Protein AF-A0A969NVG4-F1 (afdb_monomer)

Secondary structure (DSSP, 8-state):
---EESSPPPPEEEETTS-EEEEPPTTSEE--STT---EEEEEETTSPPPPTTEEEETTTTEEEE---GGG-EEEEEEEEEE-TTS-EEEEEEEEEEE--PPPPEE-SPPPPEEEETTS-EEEE--TTSEE--STT---EEEEEETTSPPPPTTEEEETTTTEEEE---GGG-EEEEEEEEEE-TTS-EEEEEEEEEEE--PPPPEE-SPPPPEEEETTS-EEEE--GGGEE--STT---EEEEEETTSPPPPTTEEEETTTTEEEE---GGG-EEEEEEEEEE-SSS-EEEEEEEEEEE---PPP--SSPPPPP---TTS-------STT-

Structure (mmCIF, N/CA/C/O backbone):
data_AF-A0A969NVG4-F1
#
_entry.id   AF-A0A969NVG4-F1
#
loop_
_atom_site.group_PDB
_atom_site.id
_atom_site.type_symbol
_atom_site.label_atom_id
_atom_site.label_alt_id
_atom_site.label_comp_id
_atom_site.label_asym_id
_atom_site.label_entity_id
_atom_site.label_seq_id
_atom_site.pdbx_PDB_ins_code
_atom_site.Cartn_x
_atom_site.Cartn_y
_atom_site.Cartn_z
_atom_site.occupancy
_atom_site.B_iso_or_equiv
_atom_site.auth_seq_id
_atom_site.auth_comp_id
_atom_site.auth_asym_id
_atom_site.auth_atom_id
_atom_site.pdbx_PDB_model_num
ATOM 1 N N . ASP A 1 1 ? 41.668 5.359 -64.529 1.00 87.19 1 ASP A N 1
ATOM 2 C CA . ASP A 1 1 ? 42.150 4.194 -63.772 1.00 87.19 1 ASP A CA 1
ATOM 3 C C . ASP A 1 1 ? 41.210 4.118 -62.596 1.00 87.19 1 ASP A C 1
ATOM 5 O O . ASP A 1 1 ? 40.820 5.168 -62.124 1.00 87.19 1 ASP A O 1
ATOM 9 N N . ALA A 1 2 ? 40.825 2.932 -62.127 1.00 90.00 2 ALA A N 1
ATOM 10 C CA . ALA A 1 2 ? 39.909 2.880 -60.989 1.00 90.00 2 ALA A CA 1
ATOM 11 C C . ALA A 1 2 ? 40.499 3.631 -59.773 1.00 90.00 2 ALA A C 1
ATOM 13 O O . ALA A 1 2 ? 41.714 3.527 -59.537 1.00 90.00 2 ALA A O 1
ATOM 14 N N . PRO A 1 3 ? 39.666 4.307 -58.963 1.00 95.06 3 PRO A N 1
ATOM 15 C CA . PRO A 1 3 ? 40.135 4.986 -57.766 1.00 95.06 3 PRO A CA 1
ATOM 16 C C . PRO A 1 3 ? 40.766 3.997 -56.778 1.00 95.06 3 PRO A C 1
ATOM 18 O O . PRO A 1 3 ? 40.461 2.803 -56.764 1.00 95.06 3 PRO A O 1
ATOM 21 N N . THR A 1 4 ? 41.643 4.486 -55.902 1.00 95.94 4 THR A N 1
ATOM 22 C CA . THR A 1 4 ? 42.323 3.676 -54.878 1.00 95.94 4 THR A CA 1
ATOM 23 C C . THR A 1 4 ? 42.106 4.230 -53.473 1.00 95.94 4 THR A C 1
ATOM 25 O O . THR A 1 4 ? 41.957 5.439 -53.291 1.00 95.94 4 THR A O 1
ATOM 28 N N . VAL A 1 5 ? 42.133 3.352 -52.463 1.00 96.00 5 VAL A N 1
ATOM 29 C CA . VAL A 1 5 ? 42.210 3.769 -51.052 1.00 96.00 5 VAL A CA 1
ATOM 30 C C . VAL A 1 5 ? 43.633 4.236 -50.766 1.00 96.00 5 VAL A C 1
ATOM 32 O O . VAL A 1 5 ? 44.563 3.433 -50.817 1.00 96.00 5 VAL A O 1
ATOM 35 N N . GLU A 1 6 ? 43.796 5.519 -50.464 1.00 94.12 6 GLU A N 1
ATOM 36 C CA . GLU A 1 6 ? 45.097 6.109 -50.127 1.00 94.12 6 GLU A CA 1
ATOM 37 C C . GLU A 1 6 ? 45.317 6.089 -48.609 1.00 94.12 6 GLU A C 1
ATOM 39 O O . GLU A 1 6 ? 46.379 5.695 -48.124 1.00 94.12 6 GLU A O 1
ATOM 44 N N . THR A 1 7 ? 44.279 6.442 -47.844 1.00 93.00 7 THR A N 1
ATOM 45 C CA . THR A 1 7 ? 44.291 6.392 -46.378 1.00 93.00 7 THR A CA 1
ATOM 46 C C . THR A 1 7 ? 43.053 5.670 -45.877 1.00 93.00 7 THR A C 1
ATOM 48 O O . THR A 1 7 ? 41.939 6.118 -46.136 1.00 93.00 7 THR A O 1
ATOM 51 N N . ALA A 1 8 ? 43.249 4.587 -45.122 1.00 94.44 8 ALA A N 1
ATOM 52 C CA . ALA A 1 8 ? 42.139 3.859 -44.521 1.00 94.44 8 ALA A CA 1
ATOM 53 C C . ALA A 1 8 ? 41.361 4.736 -43.523 1.00 94.44 8 ALA A C 1
ATOM 55 O O . ALA A 1 8 ? 41.948 5.537 -42.785 1.00 94.44 8 ALA A O 1
ATOM 56 N N . ILE A 1 9 ? 40.044 4.570 -43.482 1.00 96.50 9 ILE A N 1
ATOM 57 C CA . ILE A 1 9 ? 39.154 5.257 -42.553 1.00 96.50 9 ILE A CA 1
ATOM 58 C C . ILE A 1 9 ? 39.377 4.665 -41.159 1.00 96.50 9 ILE A C 1
ATOM 60 O O . ILE A 1 9 ? 39.257 3.462 -40.944 1.00 96.50 9 ILE A O 1
ATOM 64 N N . ALA A 1 10 ? 39.724 5.516 -40.195 1.00 96.56 10 ALA A N 1
ATOM 65 C CA . ALA A 1 10 ? 39.879 5.079 -38.814 1.00 96.56 10 ALA A CA 1
ATOM 66 C C . ALA A 1 10 ? 38.520 4.701 -38.209 1.00 96.56 10 ALA A C 1
ATOM 68 O O . ALA A 1 10 ? 37.516 5.360 -38.487 1.00 96.56 10 ALA A O 1
ATOM 69 N N . ASN A 1 11 ? 38.515 3.706 -37.321 1.00 97.75 11 ASN A N 1
ATOM 70 C CA . ASN A 1 11 ? 37.346 3.392 -36.504 1.00 97.75 11 ASN A CA 1
ATOM 71 C C . ASN A 1 11 ? 36.877 4.630 -35.730 1.00 97.75 11 ASN A C 1
ATOM 73 O O . ASN A 1 11 ? 37.688 5.447 -35.283 1.00 97.75 11 ASN A O 1
ATOM 77 N N . GLN A 1 12 ? 35.563 4.753 -35.591 1.00 98.25 12 GLN A N 1
ATOM 78 C CA . GLN A 1 12 ? 34.894 5.876 -34.953 1.00 98.25 12 GLN A CA 1
ATOM 79 C C . GLN A 1 12 ? 34.127 5.398 -33.724 1.00 98.25 12 GLN A C 1
ATOM 81 O O . GLN A 1 12 ? 33.746 4.233 -33.625 1.00 98.25 12 GLN A O 1
ATOM 86 N N . ILE A 1 13 ? 33.891 6.321 -32.798 1.00 98.00 13 ILE A N 1
ATOM 87 C CA . ILE A 1 13 ? 33.045 6.092 -31.631 1.00 98.00 13 ILE A CA 1
ATOM 88 C C . ILE A 1 13 ? 31.953 7.157 -31.651 1.00 98.00 13 ILE A C 1
ATOM 90 O O . ILE A 1 13 ? 32.255 8.346 -31.765 1.00 98.00 13 ILE A O 1
ATOM 94 N N . ALA A 1 14 ? 30.703 6.726 -31.546 1.00 97.69 14 ALA A N 1
ATOM 95 C CA . ALA A 1 14 ? 29.569 7.578 -31.230 1.00 97.69 14 ALA A CA 1
ATOM 96 C C . ALA A 1 14 ? 29.117 7.282 -29.802 1.00 97.69 14 ALA A C 1
ATOM 98 O O . ALA A 1 14 ? 29.271 6.168 -29.307 1.00 97.69 14 ALA A O 1
ATOM 99 N N . THR A 1 15 ? 28.561 8.285 -29.140 1.00 97.25 15 THR A N 1
ATOM 100 C CA . THR A 1 15 ? 27.968 8.125 -27.817 1.00 97.25 15 THR A CA 1
ATOM 101 C C . THR A 1 15 ? 26.467 8.238 -27.977 1.00 97.25 15 THR A C 1
ATOM 103 O O . THR A 1 15 ? 25.986 9.140 -28.660 1.00 97.25 15 THR A O 1
ATOM 106 N N . GLU A 1 16 ? 25.758 7.275 -27.414 1.00 96.38 16 GLU A N 1
ATOM 107 C CA . GLU A 1 16 ? 24.305 7.253 -27.379 1.00 96.38 16 GLU A CA 1
ATOM 108 C C . GLU A 1 16 ? 23.757 8.531 -26.717 1.00 96.38 16 GLU A C 1
ATOM 110 O O . GLU A 1 16 ? 24.425 9.151 -25.885 1.00 96.38 16 GLU A O 1
ATOM 115 N N . ASP A 1 17 ? 22.641 9.028 -27.252 1.00 95.38 17 ASP A N 1
ATOM 116 C CA . ASP A 1 17 ? 22.025 10.322 -26.934 1.00 95.38 17 ASP A CA 1
ATOM 117 C C . ASP A 1 17 ? 22.877 11.580 -27.196 1.00 95.38 17 ASP A C 1
ATOM 119 O O . ASP A 1 17 ? 22.481 12.713 -26.892 1.00 95.38 17 ASP A O 1
ATOM 123 N N . ILE A 1 18 ? 24.025 11.428 -27.863 1.00 96.44 18 ILE A N 1
ATOM 124 C CA . ILE A 1 18 ? 24.904 12.531 -28.260 1.00 96.44 18 ILE A CA 1
ATOM 125 C C . ILE A 1 18 ? 24.987 12.625 -29.786 1.00 96.44 18 ILE A C 1
ATOM 127 O O . ILE A 1 18 ? 25.161 11.635 -30.494 1.00 96.44 18 ILE A O 1
ATOM 131 N N . GLU A 1 19 ? 24.897 13.851 -30.311 1.00 97.75 19 GLU A N 1
ATOM 132 C CA . GLU A 1 19 ? 25.079 14.114 -31.742 1.00 97.75 19 GLU A CA 1
ATOM 133 C C . GLU A 1 19 ? 26.484 13.678 -32.200 1.00 97.75 19 GLU A C 1
ATOM 135 O O . GLU A 1 19 ? 27.510 14.209 -31.765 1.00 97.75 19 GLU A O 1
ATOM 140 N N . PHE A 1 20 ? 26.519 12.709 -33.110 1.00 98.19 20 PHE A N 1
ATOM 141 C CA . PHE A 1 20 ? 27.703 12.233 -33.803 1.00 98.19 20 PHE A CA 1
ATOM 142 C C . PHE A 1 20 ? 27.923 13.036 -35.086 1.00 98.19 20 PHE A C 1
ATOM 144 O O . PHE A 1 20 ? 27.007 13.225 -35.887 1.00 98.19 20 PHE A O 1
ATOM 151 N N . SER A 1 21 ? 29.166 13.463 -35.319 1.00 98.00 21 SER A N 1
ATOM 152 C CA . SER A 1 21 ? 29.576 14.085 -36.576 1.00 98.00 21 SER A CA 1
ATOM 153 C C . SER A 1 21 ? 30.992 13.667 -36.955 1.00 98.00 21 SER A C 1
ATOM 155 O O . SER A 1 21 ? 31.933 13.838 -36.177 1.00 98.00 21 SER A O 1
ATOM 157 N N . PHE A 1 22 ? 31.151 13.138 -38.167 1.00 97.88 22 PHE A N 1
ATOM 158 C CA . PHE A 1 22 ? 32.442 12.705 -38.695 1.00 97.88 22 PHE A CA 1
ATOM 159 C C . PHE A 1 22 ? 32.559 13.029 -40.183 1.00 97.88 22 PHE A C 1
ATOM 161 O O . PHE A 1 22 ? 31.808 12.510 -41.003 1.00 97.88 22 PHE A O 1
ATOM 168 N N . THR A 1 23 ? 33.533 13.861 -40.549 1.00 97.81 23 THR A N 1
ATOM 169 C CA . THR A 1 23 ? 33.819 14.186 -41.952 1.00 97.81 23 THR A CA 1
ATOM 170 C C . THR A 1 23 ? 34.965 13.336 -42.475 1.00 97.81 23 THR A C 1
ATOM 172 O O . THR A 1 23 ? 36.051 13.329 -41.892 1.00 97.81 23 THR A O 1
ATOM 175 N N . LEU A 1 24 ? 34.739 12.675 -43.612 1.00 95.75 24 LEU A N 1
ATOM 176 C CA . LEU A 1 24 ? 35.748 11.878 -44.293 1.00 95.75 24 LEU A CA 1
ATOM 177 C C . LEU A 1 24 ? 36.974 12.745 -44.641 1.00 95.75 24 LEU A C 1
ATOM 179 O O . LEU A 1 24 ? 36.811 13.814 -45.248 1.00 95.75 24 LEU A O 1
ATOM 183 N N . PRO A 1 25 ? 38.202 12.308 -44.307 1.00 93.56 25 PRO A N 1
ATOM 184 C CA . PRO A 1 25 ? 39.411 12.984 -44.755 1.00 93.56 25 PRO A CA 1
ATOM 185 C C . PRO A 1 25 ? 39.439 13.148 -46.280 1.00 93.56 25 PRO A C 1
ATOM 187 O O . PRO A 1 25 ? 39.058 12.256 -47.035 1.00 93.56 25 PRO A O 1
ATOM 190 N N . ILE A 1 26 ? 39.915 14.305 -46.749 1.00 88.81 26 ILE A N 1
ATOM 191 C CA . ILE A 1 26 ? 39.987 14.614 -48.188 1.00 88.81 26 ILE A CA 1
ATOM 192 C C . ILE A 1 26 ? 40.853 13.610 -48.964 1.00 88.81 26 ILE A C 1
ATOM 194 O O . ILE A 1 26 ? 40.540 13.336 -50.115 1.00 88.81 26 ILE A O 1
ATOM 198 N N . ASP A 1 27 ? 41.852 13.020 -48.303 1.00 89.81 27 ASP A N 1
ATOM 199 C CA . ASP A 1 27 ? 42.836 12.105 -48.891 1.00 89.81 27 ASP A CA 1
ATOM 200 C C . ASP A 1 27 ? 42.517 10.616 -48.623 1.00 89.81 27 ASP A C 1
ATOM 202 O O . ASP A 1 27 ? 43.409 9.771 -48.665 1.00 89.81 27 ASP A O 1
ATOM 206 N N . THR A 1 28 ? 41.268 10.261 -48.286 1.00 94.00 28 THR A N 1
ATOM 207 C CA . THR A 1 28 ? 40.886 8.845 -48.098 1.00 94.00 28 THR A CA 1
ATOM 208 C C . THR A 1 28 ? 40.938 8.072 -49.416 1.00 94.00 28 THR A C 1
ATOM 210 O O . THR A 1 28 ? 41.485 6.971 -49.473 1.00 94.00 28 THR A O 1
ATOM 213 N N . PHE A 1 29 ? 40.394 8.658 -50.482 1.00 95.56 29 PHE A N 1
ATOM 214 C CA . PHE A 1 29 ? 40.319 8.051 -51.807 1.00 95.56 29 PHE A CA 1
ATOM 215 C C . PHE A 1 29 ? 40.968 8.976 -52.829 1.00 95.56 29 PHE A C 1
ATOM 217 O O . PHE A 1 29 ? 40.740 10.185 -52.787 1.00 95.56 29 PHE A O 1
ATOM 224 N N . ASN A 1 30 ? 41.741 8.407 -53.749 1.00 93.31 30 ASN A N 1
ATOM 225 C CA . ASN A 1 30 ? 42.411 9.153 -54.806 1.00 93.31 30 ASN A CA 1
ATOM 226 C C . ASN A 1 30 ? 42.174 8.498 -56.168 1.00 93.31 30 ASN A C 1
ATOM 228 O O . ASN A 1 30 ? 42.192 7.273 -56.273 1.00 93.31 30 ASN A O 1
ATOM 232 N N . ASP A 1 31 ? 42.028 9.329 -57.196 1.00 92.94 31 ASP A N 1
ATOM 233 C CA . ASP A 1 31 ? 42.093 8.918 -58.595 1.00 92.94 31 ASP A CA 1
ATOM 234 C C . ASP A 1 31 ? 43.316 9.562 -59.257 1.00 92.94 31 ASP A C 1
ATOM 236 O O . ASP A 1 31 ? 43.647 10.719 -58.987 1.00 92.94 31 ASP A O 1
ATOM 240 N N . VAL A 1 32 ? 44.042 8.800 -60.073 1.00 90.69 32 VAL A N 1
ATOM 241 C CA . VAL A 1 32 ? 45.249 9.289 -60.756 1.00 90.69 32 VAL A CA 1
ATOM 242 C C . VAL A 1 32 ? 44.925 10.019 -62.059 1.00 90.69 32 VAL A C 1
ATOM 244 O O . VAL A 1 32 ? 45.785 10.748 -62.569 1.00 90.69 32 VAL A O 1
ATOM 247 N N . ASP A 1 33 ? 43.710 9.862 -62.586 1.00 90.38 33 ASP A N 1
ATOM 248 C CA . ASP A 1 33 ? 43.295 10.486 -63.831 1.00 90.38 33 ASP A CA 1
ATOM 249 C C . ASP A 1 33 ? 42.913 11.959 -63.637 1.00 90.38 33 ASP A C 1
ATOM 251 O O . ASP A 1 33 ? 42.118 12.377 -62.792 1.00 90.38 33 ASP A O 1
ATOM 255 N N . ALA A 1 34 ? 43.553 12.812 -64.438 1.00 84.44 34 ALA A N 1
ATOM 256 C CA . ALA A 1 34 ? 43.436 14.252 -64.287 1.00 84.44 34 ALA A CA 1
ATOM 257 C C . ALA A 1 34 ? 42.051 14.753 -64.720 1.00 84.44 34 ALA A C 1
ATOM 259 O O . ALA A 1 34 ? 41.718 14.739 -65.906 1.00 84.44 34 ALA A O 1
ATOM 260 N N . GLY A 1 35 ? 41.312 15.324 -63.768 1.00 81.00 35 GLY A N 1
ATOM 261 C CA . GLY A 1 35 ? 39.983 15.891 -63.999 1.00 81.00 35 GLY A CA 1
ATOM 262 C C . GLY A 1 35 ? 38.838 15.0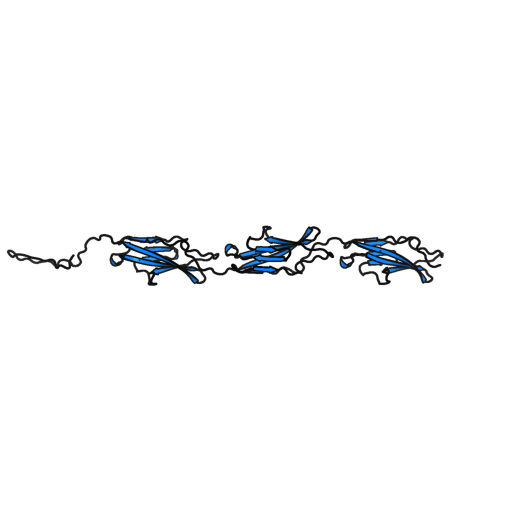06 -63.515 1.00 81.00 35 GLY A C 1
ATOM 263 O O . GLY A 1 35 ? 37.686 15.416 -63.677 1.00 81.00 35 GLY A O 1
ATOM 264 N N . ASP A 1 36 ? 39.141 13.859 -62.903 1.00 86.00 36 ASP A N 1
ATOM 265 C CA . ASP A 1 36 ? 38.121 13.022 -62.292 1.00 86.00 36 ASP A CA 1
ATOM 266 C C . ASP A 1 36 ? 37.608 13.575 -60.967 1.00 86.00 36 ASP A C 1
ATOM 268 O O . ASP A 1 36 ? 38.346 14.123 -60.145 1.00 86.00 36 ASP A O 1
ATOM 272 N N . ASN A 1 37 ? 36.292 13.445 -60.795 1.00 88.81 37 ASN A N 1
ATOM 273 C CA . ASN A 1 37 ? 35.581 13.817 -59.586 1.00 88.81 37 ASN A CA 1
ATOM 274 C C . ASN A 1 37 ? 35.012 12.545 -58.972 1.00 88.81 37 ASN A C 1
ATOM 276 O O . ASN A 1 37 ? 34.242 11.836 -59.615 1.00 88.81 37 ASN A O 1
ATOM 280 N N . LEU A 1 38 ? 35.348 12.295 -57.710 1.00 93.38 38 LEU A N 1
ATOM 281 C CA . LEU A 1 38 ? 34.804 11.158 -56.985 1.00 93.38 38 LEU A CA 1
ATOM 282 C C . LEU A 1 38 ? 33.405 11.475 -56.464 1.00 93.38 38 LEU A C 1
ATOM 284 O O . LEU A 1 38 ? 33.174 12.501 -55.820 1.00 93.38 38 LEU A O 1
ATOM 288 N N . THR A 1 39 ? 32.483 10.556 -56.718 1.00 94.81 39 THR A N 1
ATOM 289 C CA . THR A 1 39 ? 31.172 10.510 -56.069 1.00 94.81 39 THR A CA 1
ATOM 290 C C . THR A 1 39 ? 31.204 9.484 -54.944 1.00 94.81 39 THR A C 1
ATOM 292 O O . THR A 1 39 ? 3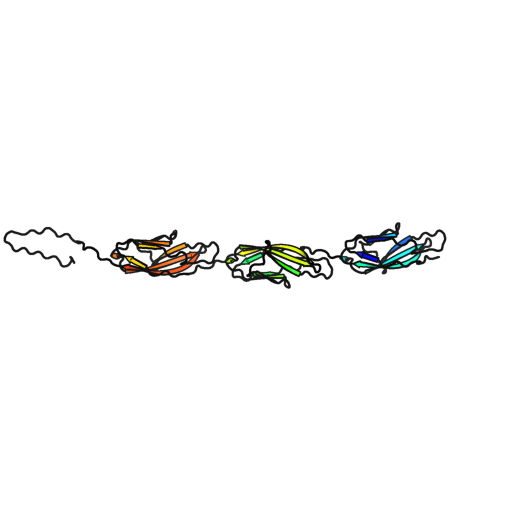1.851 8.444 -55.063 1.00 94.81 39 THR A O 1
ATOM 295 N N . TYR A 1 40 ? 30.530 9.782 -53.833 1.00 96.75 40 TYR A N 1
ATOM 296 C CA . TYR A 1 40 ? 30.583 8.957 -52.628 1.00 96.75 40 TYR A CA 1
ATOM 297 C C . TYR A 1 40 ? 29.218 8.371 -52.303 1.00 96.75 40 TYR A C 1
ATOM 299 O O . TYR A 1 40 ? 28.197 9.045 -52.413 1.00 96.75 40 TYR A O 1
ATOM 307 N N . THR A 1 41 ? 29.217 7.128 -51.840 1.00 97.31 41 THR A N 1
ATOM 308 C CA . THR A 1 41 ? 28.055 6.477 -51.228 1.00 97.31 41 THR A CA 1
ATOM 309 C C . THR A 1 41 ? 28.482 5.793 -49.936 1.00 97.31 41 THR A C 1
ATOM 311 O O . THR A 1 41 ? 29.647 5.417 -49.786 1.00 97.31 41 THR A O 1
ATOM 314 N N . ALA A 1 42 ? 27.547 5.637 -49.002 1.00 98.19 42 ALA A N 1
ATOM 315 C CA . ALA A 1 42 ? 27.777 4.928 -47.752 1.00 98.19 42 ALA A CA 1
ATOM 316 C C . ALA A 1 42 ? 26.659 3.910 -47.505 1.00 98.19 42 ALA A C 1
ATOM 318 O O . ALA A 1 42 ? 25.481 4.213 -47.684 1.00 98.19 42 ALA A O 1
ATOM 319 N N . THR A 1 43 ? 27.049 2.704 -47.108 1.00 98.50 43 THR A N 1
ATOM 320 C CA . THR A 1 43 ? 26.164 1.584 -46.759 1.00 98.50 43 THR A CA 1
ATOM 321 C C . THR A 1 43 ? 26.756 0.849 -45.561 1.00 98.50 43 THR A C 1
ATOM 323 O O . THR A 1 43 ? 27.890 1.115 -45.161 1.00 98.50 43 THR A O 1
ATOM 326 N N . LEU A 1 44 ? 26.052 -0.134 -45.008 1.00 98.38 44 LEU A N 1
ATOM 327 C CA . LEU A 1 44 ? 26.716 -1.123 -44.161 1.00 98.38 44 LEU A CA 1
ATOM 328 C C . LEU A 1 44 ? 27.605 -2.045 -45.013 1.00 98.38 44 LEU A C 1
ATOM 330 O O . LEU A 1 44 ? 27.464 -2.142 -46.239 1.00 98.38 44 LEU A O 1
ATOM 334 N N . ALA A 1 45 ? 28.568 -2.709 -44.375 1.00 97.50 45 ALA A N 1
ATOM 335 C CA . ALA A 1 45 ? 29.529 -3.583 -45.048 1.00 97.50 45 ALA A CA 1
ATOM 336 C C . ALA A 1 45 ? 28.888 -4.834 -45.679 1.00 97.50 45 ALA A C 1
ATOM 338 O O . ALA A 1 45 ? 29.448 -5.411 -46.618 1.00 97.50 45 ALA A O 1
ATOM 339 N N . ASP A 1 46 ? 27.707 -5.243 -45.222 1.00 96.75 46 ASP A N 1
ATOM 340 C CA . ASP A 1 46 ? 26.906 -6.301 -45.849 1.00 96.75 46 ASP A CA 1
ATOM 341 C C . ASP A 1 46 ? 26.101 -5.811 -47.072 1.00 96.75 46 ASP A C 1
ATOM 343 O O . ASP A 1 46 ? 25.539 -6.624 -47.807 1.00 96.75 46 ASP A O 1
ATOM 347 N N . GLY A 1 47 ? 26.116 -4.501 -47.338 1.00 95.50 47 GLY A N 1
ATOM 348 C CA . GLY A 1 47 ? 25.426 -3.851 -48.446 1.00 95.50 47 GLY A CA 1
ATOM 349 C C . GLY A 1 47 ? 24.020 -3.347 -48.118 1.00 95.50 47 GLY A C 1
ATOM 350 O O . GLY A 1 47 ? 23.368 -2.832 -49.026 1.00 95.50 47 GLY A O 1
ATOM 351 N N . SER A 1 48 ? 23.537 -3.473 -46.877 1.00 97.69 48 SER A N 1
ATOM 352 C CA . SER A 1 48 ? 22.272 -2.849 -46.481 1.00 97.69 48 SER A CA 1
ATOM 353 C C . SER A 1 48 ? 22.401 -1.329 -46.357 1.00 97.69 48 SER A C 1
ATOM 355 O O . SER A 1 48 ? 23.499 -0.778 -46.245 1.00 97.69 48 SER A O 1
ATOM 357 N N . GLU A 1 49 ? 21.261 -0.641 -46.343 1.00 97.88 49 GLU A N 1
ATOM 358 C CA . GLU A 1 49 ? 21.211 0.793 -46.048 1.00 97.88 49 GLU A CA 1
ATOM 359 C C . GLU A 1 49 ? 21.736 1.083 -44.633 1.00 97.88 49 GLU A C 1
ATOM 361 O O . GLU A 1 49 ? 21.742 0.202 -43.764 1.00 97.88 49 GLU A O 1
ATOM 366 N N . LEU A 1 50 ? 22.217 2.313 -44.425 1.00 97.94 50 LEU A N 1
ATOM 367 C CA . LEU A 1 50 ? 22.572 2.799 -43.093 1.00 97.94 50 LEU A CA 1
ATOM 368 C C . LEU A 1 50 ? 21.315 2.830 -42.205 1.00 97.94 50 LEU A C 1
ATOM 370 O O . LEU A 1 50 ? 20.221 3.055 -42.725 1.00 97.94 50 LEU A O 1
ATOM 374 N N . PRO A 1 51 ? 21.447 2.612 -40.886 1.00 97.25 51 PRO A N 1
ATOM 375 C CA . PRO A 1 51 ? 20.315 2.751 -39.977 1.00 97.25 51 PRO A CA 1
ATOM 376 C C . PRO A 1 51 ? 19.795 4.195 -39.970 1.00 97.25 51 PRO A C 1
ATOM 378 O O . PRO A 1 51 ? 20.571 5.129 -40.157 1.00 97.25 51 PRO A O 1
ATOM 381 N N . ASP A 1 52 ? 18.503 4.375 -39.682 1.00 96.50 52 ASP A N 1
ATOM 382 C CA . ASP A 1 52 ? 17.802 5.669 -39.778 1.00 96.50 52 ASP A CA 1
ATOM 383 C C . ASP A 1 52 ? 18.480 6.818 -39.010 1.00 96.50 52 ASP A C 1
ATOM 385 O O . ASP A 1 52 ? 18.367 7.981 -39.401 1.00 96.50 52 ASP A O 1
ATOM 389 N N . TRP A 1 53 ? 19.191 6.508 -37.923 1.00 97.50 53 TRP A N 1
ATOM 390 C CA . TRP A 1 53 ? 19.890 7.504 -37.116 1.00 97.50 53 TRP A CA 1
ATOM 391 C C . TRP A 1 53 ? 21.173 8.029 -37.772 1.00 97.50 53 TRP A C 1
ATOM 393 O O . TRP A 1 53 ? 21.584 9.137 -37.444 1.00 97.50 53 TRP A O 1
ATOM 403 N N . LEU A 1 54 ? 21.812 7.270 -38.673 1.00 98.38 54 LEU A N 1
ATOM 404 C CA . LEU A 1 54 ? 23.107 7.596 -39.271 1.00 98.38 54 LEU A CA 1
ATOM 405 C C . LEU A 1 54 ? 22.938 8.007 -40.735 1.00 98.38 54 LEU A C 1
ATOM 407 O O . LEU A 1 54 ? 22.713 7.186 -41.622 1.00 98.38 54 LEU A O 1
ATOM 411 N N . THR A 1 55 ? 23.138 9.290 -41.003 1.00 98.06 55 THR A N 1
ATOM 412 C CA . THR A 1 55 ? 23.069 9.861 -42.350 1.00 98.06 55 THR A CA 1
ATOM 413 C C . THR A 1 55 ? 24.464 10.143 -42.898 1.00 98.06 55 THR A C 1
ATOM 415 O O . THR A 1 55 ? 25.389 10.414 -42.135 1.00 98.06 55 THR A O 1
ATOM 418 N N . PHE A 1 56 ? 24.624 10.088 -44.223 1.00 98.25 56 PHE A N 1
ATOM 419 C CA . PHE A 1 56 ? 25.849 10.493 -44.913 1.00 98.25 56 PHE A CA 1
ATOM 420 C C . PHE A 1 56 ? 25.522 11.543 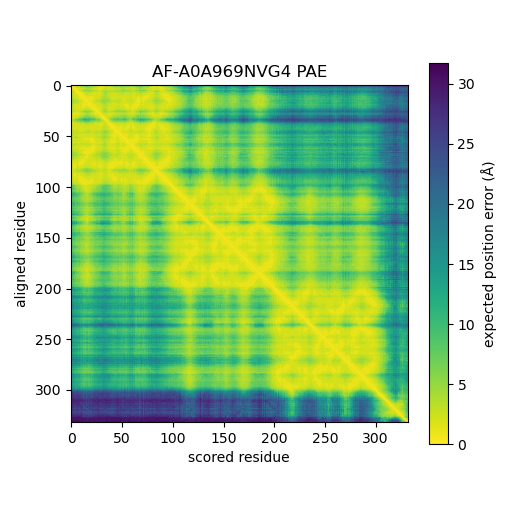-45.973 1.00 98.25 56 PHE A C 1
ATOM 422 O O . PHE A 1 56 ? 24.863 11.250 -46.971 1.00 98.25 56 PHE A O 1
ATOM 429 N N . ASP A 1 57 ? 25.985 12.769 -45.754 1.00 97.88 57 ASP A N 1
ATOM 430 C CA . ASP A 1 57 ? 25.901 13.839 -46.740 1.00 97.88 57 ASP A CA 1
ATOM 431 C C . ASP A 1 57 ? 27.047 13.681 -47.744 1.00 97.88 57 ASP A C 1
ATOM 433 O O . ASP A 1 57 ? 28.221 13.852 -47.416 1.00 97.88 57 ASP A O 1
ATOM 437 N N . THR A 1 58 ? 26.704 13.352 -48.988 1.00 95.25 58 THR A N 1
ATOM 438 C CA . THR A 1 58 ? 27.673 13.100 -50.059 1.00 95.25 58 THR A CA 1
ATOM 439 C C . THR A 1 58 ? 28.381 14.362 -50.551 1.00 95.25 58 THR A C 1
ATOM 441 O O . THR A 1 58 ? 29.474 14.258 -51.104 1.00 95.25 58 THR A O 1
ATOM 444 N N . GLU A 1 59 ? 27.779 15.545 -50.381 1.00 92.25 59 GLU A N 1
ATOM 445 C CA . GLU A 1 59 ? 28.378 16.817 -50.803 1.00 92.25 59 GLU A CA 1
ATOM 446 C C . GLU A 1 59 ? 29.464 17.259 -49.817 1.00 92.25 59 GLU A C 1
ATOM 448 O O . GLU A 1 59 ? 30.541 17.705 -50.221 1.00 92.25 59 GLU A O 1
ATOM 453 N N . THR A 1 60 ? 29.203 17.102 -48.518 1.00 95.50 60 THR A N 1
ATOM 454 C CA . THR A 1 60 ? 30.151 17.468 -47.452 1.00 95.50 60 THR A CA 1
ATOM 455 C C . THR A 1 60 ? 31.057 16.309 -47.025 1.00 95.50 60 THR A C 1
ATOM 457 O O . THR A 1 60 ? 32.131 16.543 -46.463 1.00 95.50 60 THR A O 1
ATOM 460 N N . ARG A 1 61 ? 30.687 15.071 -47.379 1.00 96.31 61 ARG A N 1
ATOM 461 C CA . ARG A 1 61 ? 31.292 13.794 -46.949 1.00 96.31 61 ARG A CA 1
ATOM 462 C C . ARG A 1 61 ? 31.254 13.628 -45.438 1.00 96.31 61 ARG A C 1
ATOM 464 O O . ARG A 1 61 ? 32.199 13.119 -44.831 1.00 96.31 61 ARG A O 1
ATOM 471 N N . THR A 1 62 ? 30.168 14.091 -44.840 1.00 98.00 62 THR A N 1
ATOM 472 C CA . THR A 1 62 ? 29.977 14.099 -43.398 1.00 98.00 62 THR A CA 1
ATOM 473 C C . THR A 1 62 ? 28.921 13.079 -43.016 1.00 98.00 62 THR A C 1
ATOM 475 O O . THR A 1 62 ? 27.797 13.105 -43.513 1.00 98.00 62 THR A O 1
ATOM 478 N N . PHE A 1 63 ? 29.296 12.181 -42.114 1.00 98.50 63 PHE A N 1
ATOM 479 C CA . PHE A 1 63 ? 28.360 11.390 -41.340 1.00 98.50 63 PHE A CA 1
ATOM 480 C C . PHE A 1 63 ? 27.770 12.245 -40.220 1.00 98.50 63 PHE A C 1
ATOM 482 O O . PHE A 1 63 ? 28.509 12.974 -39.553 1.00 98.50 63 PHE A O 1
ATOM 489 N N . GLY A 1 64 ? 26.460 12.139 -40.010 1.00 98.06 64 GLY A N 1
ATOM 490 C CA . GLY A 1 64 ? 25.738 12.861 -38.966 1.00 98.06 64 GLY A CA 1
ATOM 491 C C . GLY A 1 64 ? 24.565 12.052 -38.426 1.00 98.06 64 GLY A C 1
ATOM 492 O O . GLY A 1 64 ? 23.919 11.325 -39.185 1.00 98.06 64 GLY A O 1
ATOM 493 N N . GLY A 1 65 ? 24.293 12.167 -37.130 1.00 98.00 65 GLY A N 1
ATOM 494 C CA . GLY A 1 65 ? 23.232 11.395 -36.491 1.00 98.00 65 GLY A CA 1
ATOM 495 C C . GLY A 1 65 ? 23.239 11.462 -34.973 1.00 98.00 65 GLY A C 1
ATOM 496 O O . GLY A 1 65 ? 24.234 11.871 -34.390 1.00 98.00 65 GLY A O 1
ATOM 497 N N . THR A 1 66 ? 22.164 11.001 -34.338 1.00 97.94 66 THR A N 1
ATOM 498 C CA . THR A 1 66 ? 22.106 10.800 -32.880 1.00 97.94 66 THR A CA 1
ATOM 499 C C . THR A 1 66 ? 21.631 9.371 -32.615 1.00 97.94 66 THR A C 1
ATOM 501 O O . THR A 1 66 ? 20.456 9.093 -32.864 1.00 97.94 66 THR A O 1
ATOM 504 N N . PRO A 1 67 ? 22.519 8.449 -32.202 1.00 96.94 67 PRO A N 1
ATOM 505 C CA . PRO A 1 67 ? 22.119 7.087 -31.866 1.00 96.94 67 PRO A CA 1
ATOM 506 C C . PRO A 1 67 ? 21.336 7.050 -30.546 1.00 96.94 67 PRO A C 1
ATOM 508 O O . PRO A 1 67 ? 21.621 7.841 -29.654 1.00 96.94 67 PRO A O 1
ATOM 511 N N . VAL A 1 68 ? 20.398 6.109 -30.427 1.00 94.94 68 VAL A N 1
ATOM 512 C CA . VAL A 1 68 ? 19.615 5.810 -29.202 1.00 94.94 68 VAL A CA 1
ATOM 513 C C . VAL A 1 68 ? 19.985 4.426 -28.644 1.00 94.94 68 VAL A C 1
ATOM 515 O O . VAL A 1 68 ? 20.736 3.706 -29.310 1.00 94.94 68 VAL A O 1
ATOM 518 N N . ASN A 1 69 ? 19.440 3.984 -27.497 1.00 93.00 69 ASN A N 1
ATOM 519 C CA . ASN A 1 69 ? 19.827 2.688 -26.899 1.00 93.00 69 ASN A CA 1
ATOM 520 C C . ASN A 1 69 ? 19.668 1.485 -27.855 1.00 93.00 69 ASN A C 1
ATOM 522 O O . ASN A 1 69 ? 20.468 0.550 -27.834 1.00 93.00 69 ASN A O 1
ATOM 526 N N . GLU A 1 70 ? 18.688 1.501 -28.769 1.00 93.69 70 GLU A N 1
ATOM 527 C CA . GLU A 1 70 ? 18.526 0.445 -29.790 1.00 93.69 70 GLU A CA 1
ATOM 528 C C . GLU A 1 70 ? 19.720 0.340 -30.763 1.00 93.69 70 GLU A C 1
ATOM 530 O O . GLU A 1 70 ? 19.827 -0.619 -31.529 1.00 93.69 70 GLU A O 1
ATOM 535 N N . ASN A 1 71 ? 20.606 1.337 -30.782 1.00 94.75 71 ASN A N 1
ATOM 536 C CA . ASN A 1 71 ? 21.744 1.441 -31.691 1.00 94.75 71 ASN A CA 1
ATOM 537 C C . ASN A 1 71 ? 23.087 1.095 -31.039 1.00 94.75 71 ASN A C 1
ATOM 539 O O . ASN A 1 71 ? 24.099 1.117 -31.740 1.00 94.75 71 ASN A O 1
ATOM 543 N N . ILE A 1 72 ? 23.112 0.767 -29.744 1.00 95.19 72 ILE A N 1
ATOM 544 C CA . ILE A 1 72 ? 24.333 0.379 -29.026 1.00 95.19 72 ILE A CA 1
ATOM 545 C C . ILE A 1 72 ? 24.971 -0.847 -29.683 1.00 95.19 72 ILE A C 1
ATOM 547 O O . ILE A 1 72 ? 24.302 -1.826 -30.025 1.00 95.19 72 ILE A O 1
ATOM 551 N N . GLY A 1 73 ? 26.296 -0.819 -29.808 1.00 95.19 73 GLY A N 1
ATOM 552 C CA . GLY A 1 73 ? 27.078 -1.896 -30.403 1.00 95.19 73 GLY A CA 1
ATOM 553 C C . GLY A 1 73 ? 27.958 -1.405 -31.542 1.00 95.19 73 GLY A C 1
ATOM 554 O O . GLY A 1 73 ? 28.300 -0.232 -31.622 1.00 95.19 73 GLY A O 1
ATOM 555 N N . ILE A 1 74 ? 28.375 -2.321 -32.416 1.00 97.56 74 ILE A N 1
ATOM 556 C CA . ILE A 1 74 ? 29.340 -2.022 -33.479 1.00 97.56 74 ILE A CA 1
ATOM 557 C C . ILE A 1 74 ? 28.656 -2.127 -34.840 1.00 97.56 74 ILE A C 1
ATOM 559 O O . ILE A 1 74 ? 28.142 -3.185 -35.208 1.00 97.56 74 ILE A O 1
ATOM 563 N N . LEU A 1 75 ? 28.715 -1.044 -35.612 1.00 97.62 75 LEU A N 1
ATOM 564 C CA . LEU A 1 75 ? 28.347 -1.017 -37.023 1.00 97.62 75 LEU A CA 1
ATOM 565 C C . LEU A 1 75 ? 29.602 -1.113 -37.888 1.00 97.62 75 LEU A C 1
ATOM 567 O O . LEU A 1 75 ? 30.568 -0.386 -37.677 1.00 97.62 75 LEU A O 1
ATOM 571 N N . SER A 1 76 ? 29.578 -1.969 -38.909 1.00 98.19 76 SER A N 1
ATOM 572 C CA . SER A 1 76 ? 30.609 -1.974 -39.950 1.00 98.19 76 SER A CA 1
ATOM 573 C C . SER A 1 76 ? 30.113 -1.154 -41.136 1.00 98.19 76 SER A C 1
ATOM 575 O O . SER A 1 76 ? 29.212 -1.584 -41.860 1.00 98.19 76 SER A O 1
ATOM 577 N N . VAL A 1 77 ? 30.669 0.042 -41.311 1.00 98.50 77 VAL A N 1
ATOM 578 C CA . VAL A 1 77 ? 30.245 1.012 -42.327 1.00 98.50 77 VAL A CA 1
ATOM 579 C C . VAL A 1 77 ? 31.190 0.936 -43.520 1.00 98.50 77 VAL A C 1
ATOM 581 O O . VAL A 1 77 ? 32.408 0.956 -43.354 1.00 98.50 77 VAL A O 1
ATOM 584 N N . ARG A 1 78 ? 30.633 0.862 -44.731 1.00 98.38 78 ARG A N 1
ATOM 585 C CA . ARG A 1 78 ? 31.359 0.904 -46.004 1.00 98.38 78 ARG A CA 1
ATOM 586 C C . ARG A 1 78 ? 31.151 2.254 -46.673 1.00 98.38 78 ARG A C 1
ATOM 588 O O . ARG A 1 78 ? 30.015 2.650 -46.918 1.00 98.38 78 ARG A O 1
ATOM 595 N N . VAL A 1 79 ? 32.244 2.901 -47.062 1.00 98.25 79 VAL A N 1
ATOM 596 C CA . VAL A 1 79 ? 32.226 4.064 -47.959 1.00 98.25 79 VAL A CA 1
ATOM 597 C C . VAL A 1 79 ? 32.762 3.633 -49.312 1.00 98.25 79 VAL A C 1
ATOM 599 O O . VAL A 1 79 ? 33.828 3.026 -49.382 1.00 98.25 79 VAL A O 1
ATOM 602 N N . THR A 1 80 ? 32.031 3.942 -50.380 1.00 97.62 80 THR A N 1
ATOM 603 C CA . THR A 1 80 ? 32.427 3.641 -51.760 1.00 97.62 80 THR A CA 1
ATOM 604 C C . THR A 1 80 ? 32.632 4.940 -52.525 1.00 97.62 80 THR A C 1
ATOM 606 O O . THR A 1 80 ? 31.718 5.764 -52.589 1.00 97.62 80 THR A O 1
ATOM 609 N N . ALA A 1 81 ? 33.817 5.110 -53.109 1.00 97.12 81 ALA A N 1
ATOM 610 C CA . ALA A 1 81 ? 34.144 6.189 -54.033 1.00 97.12 81 ALA A CA 1
ATOM 611 C C . ALA A 1 81 ? 34.073 5.664 -55.472 1.00 97.12 81 ALA A C 1
ATOM 613 O O . ALA A 1 81 ? 34.638 4.611 -55.766 1.00 97.12 81 ALA A O 1
ATOM 614 N N . THR A 1 82 ? 33.365 6.379 -56.344 1.00 96.69 82 THR A N 1
ATOM 615 C CA . THR A 1 82 ? 33.179 6.027 -57.761 1.00 96.69 82 THR A CA 1
ATOM 616 C C . THR A 1 82 ? 33.630 7.183 -58.643 1.00 96.69 82 THR A C 1
ATOM 618 O O . THR A 1 82 ? 33.255 8.331 -58.376 1.00 96.69 82 THR A O 1
ATOM 621 N N . ASP A 1 83 ? 34.428 6.882 -59.663 1.00 95.12 83 ASP A N 1
ATOM 622 C CA . ASP A 1 83 ? 34.916 7.853 -60.644 1.00 95.12 83 ASP A CA 1
ATOM 623 C C . ASP A 1 83 ? 33.872 8.161 -61.740 1.00 95.12 83 ASP A C 1
ATOM 625 O O . ASP A 1 83 ? 32.723 7.704 -61.704 1.00 95.12 83 ASP A O 1
ATOM 629 N N . ASN A 1 84 ? 34.262 8.969 -62.730 1.00 93.50 84 ASN A N 1
ATOM 630 C CA . ASN A 1 84 ? 33.396 9.332 -63.854 1.00 93.50 84 ASN A CA 1
ATOM 631 C C . ASN A 1 84 ? 33.140 8.165 -64.827 1.00 93.50 84 ASN A C 1
ATOM 633 O O . ASN A 1 84 ? 32.121 8.167 -65.526 1.00 93.50 84 ASN A O 1
ATOM 637 N N . ASP A 1 85 ? 34.044 7.185 -64.870 1.00 92.56 85 ASP A N 1
ATOM 638 C CA . ASP A 1 85 ? 33.968 5.995 -65.720 1.00 92.56 85 ASP A CA 1
ATOM 639 C C . ASP A 1 85 ? 33.203 4.838 -65.042 1.00 92.56 85 ASP A C 1
ATOM 641 O O . ASP A 1 85 ? 33.011 3.777 -65.639 1.00 92.56 85 ASP A O 1
ATOM 645 N N . SER A 1 86 ? 32.638 5.089 -63.852 1.00 92.06 86 SER A N 1
ATOM 646 C CA . SER A 1 86 ? 31.872 4.142 -63.027 1.00 92.06 86 SER A CA 1
ATOM 647 C C . SER A 1 86 ? 32.697 3.000 -62.427 1.00 92.06 86 SER A C 1
ATOM 649 O O . SER A 1 86 ? 32.123 1.999 -61.987 1.00 92.06 86 SER A O 1
ATOM 651 N N . GLU A 1 87 ? 34.019 3.138 -62.374 1.00 95.75 87 GLU A N 1
ATOM 652 C CA . GLU A 1 87 ? 34.873 2.260 -61.581 1.00 95.75 87 GLU A CA 1
ATOM 653 C C . GLU A 1 87 ? 34.862 2.729 -60.120 1.00 95.75 87 GLU A C 1
ATOM 655 O O . GLU A 1 87 ? 34.681 3.910 -59.817 1.00 95.75 87 GLU A O 1
ATOM 660 N N . SER A 1 88 ? 35.005 1.792 -59.179 1.00 96.50 88 SER A N 1
ATOM 661 C CA . SER A 1 88 ? 34.815 2.100 -57.759 1.00 96.50 88 SER A CA 1
ATOM 662 C C . SER A 1 88 ? 35.785 1.374 -56.843 1.00 96.50 88 SER A C 1
ATOM 664 O O . SER A 1 88 ? 36.225 0.257 -57.124 1.00 96.50 88 SER A O 1
ATOM 666 N N . VAL A 1 89 ? 36.049 1.996 -55.698 1.00 97.81 89 VAL A N 1
ATOM 667 C CA . VAL A 1 89 ? 36.791 1.411 -54.585 1.00 97.81 89 VAL A CA 1
ATOM 668 C C . VAL A 1 89 ? 36.052 1.684 -53.286 1.00 97.81 89 VAL A C 1
ATOM 670 O O . VAL A 1 89 ? 35.393 2.713 -53.134 1.00 97.81 89 VAL A O 1
ATOM 673 N N . SER A 1 90 ? 36.158 0.763 -52.336 1.00 97.62 90 SER A N 1
ATOM 674 C CA . SER A 1 90 ? 35.524 0.909 -51.033 1.00 97.62 90 SER A CA 1
ATOM 675 C C . SER A 1 90 ? 36.512 0.711 -49.902 1.00 97.62 90 SER A C 1
ATOM 677 O O . SER A 1 90 ? 37.396 -0.140 -50.007 1.00 97.62 90 SER A O 1
ATOM 679 N N . ASP A 1 91 ? 36.271 1.407 -48.802 1.00 98.06 91 ASP A N 1
ATOM 680 C CA . ASP A 1 91 ? 36.902 1.129 -47.520 1.00 98.06 91 ASP A CA 1
ATOM 681 C C . ASP A 1 91 ? 35.842 0.948 -46.430 1.00 98.06 91 ASP A C 1
ATOM 683 O O . ASP A 1 91 ? 34.704 1.414 -46.569 1.00 98.06 91 ASP A O 1
ATOM 687 N N . THR A 1 92 ? 36.197 0.232 -45.367 1.00 97.94 92 THR A N 1
ATOM 688 C CA . THR A 1 92 ? 35.296 -0.067 -44.250 1.00 97.94 92 THR A CA 1
ATOM 689 C C . THR A 1 92 ? 35.905 0.342 -42.924 1.00 97.94 92 THR A C 1
ATOM 691 O O . THR A 1 92 ? 37.068 0.037 -42.674 1.00 97.94 92 THR A O 1
ATOM 694 N N . PHE A 1 93 ? 35.095 0.926 -42.046 1.00 98.12 93 PHE A N 1
ATOM 695 C CA . PHE A 1 93 ? 35.472 1.222 -40.665 1.00 98.12 93 PHE A CA 1
ATOM 696 C C . PHE A 1 93 ? 34.417 0.702 -39.690 1.00 98.12 93 PHE A C 1
ATOM 698 O O . PHE A 1 93 ? 33.254 0.504 -40.053 1.00 98.12 93 PHE A O 1
ATOM 705 N N . GLU A 1 94 ? 34.829 0.471 -38.448 1.00 98.56 94 GLU A N 1
ATOM 706 C CA . GLU A 1 94 ? 33.904 0.170 -37.357 1.00 98.56 94 GLU A CA 1
ATOM 707 C C . GLU A 1 94 ? 33.465 1.472 -36.683 1.00 98.56 94 GLU A C 1
ATOM 709 O O . GLU A 1 94 ? 34.297 2.314 -36.339 1.00 98.56 94 GLU A O 1
ATOM 714 N N . LEU A 1 95 ? 32.156 1.629 -36.497 1.00 98.38 95 LEU A N 1
ATOM 715 C CA . LEU A 1 95 ? 31.544 2.664 -35.676 1.00 98.38 95 LEU A CA 1
ATOM 716 C C . LEU A 1 95 ? 30.967 1.998 -34.428 1.00 98.38 95 LEU A C 1
ATOM 718 O O . LEU A 1 95 ? 29.958 1.298 -34.509 1.00 98.38 95 LEU A O 1
ATOM 722 N N . GLU A 1 96 ? 31.632 2.190 -33.293 1.00 98.19 96 GLU A N 1
ATOM 723 C CA . GLU A 1 96 ? 31.156 1.723 -31.992 1.00 98.19 96 GLU A CA 1
ATOM 724 C C . GLU A 1 96 ? 30.235 2.781 -31.378 1.00 98.19 96 GLU A C 1
ATOM 726 O O . GLU A 1 96 ? 30.647 3.917 -31.154 1.00 98.19 96 GLU A O 1
ATOM 731 N N . VAL A 1 97 ? 28.985 2.415 -31.114 1.00 97.62 97 VAL A N 1
ATOM 732 C CA . VAL A 1 97 ? 28.040 3.210 -30.332 1.00 97.62 97 VAL A CA 1
ATOM 733 C C . VAL A 1 97 ? 28.143 2.755 -28.882 1.00 97.62 97 VAL A C 1
ATOM 735 O O . VAL A 1 97 ? 27.796 1.615 -28.560 1.00 97.62 97 VAL A O 1
ATOM 738 N N . VAL A 1 98 ? 28.639 3.638 -28.017 1.00 96.12 98 VAL A N 1
ATOM 739 C CA . VAL A 1 98 ? 28.772 3.377 -26.579 1.00 96.12 98 VAL A CA 1
ATOM 740 C C . VAL A 1 98 ? 27.545 3.879 -25.823 1.00 96.12 98 VAL A C 1
ATOM 742 O O . VAL A 1 98 ? 27.067 4.978 -26.097 1.00 96.12 98 VAL A O 1
ATOM 745 N N . ASN A 1 99 ? 27.076 3.072 -24.871 1.00 93.94 99 ASN A N 1
ATOM 746 C CA . ASN A 1 99 ? 25.944 3.388 -23.998 1.00 93.94 99 ASN A CA 1
ATOM 747 C C . ASN A 1 99 ? 26.253 4.550 -23.042 1.00 93.94 99 ASN A C 1
ATOM 749 O O . ASN A 1 99 ? 27.364 4.609 -22.497 1.00 93.94 99 ASN A O 1
ATOM 753 N N . VAL A 1 100 ? 25.266 5.403 -22.776 1.00 94.25 100 VAL A N 1
ATOM 754 C CA . VAL A 1 100 ? 25.215 6.309 -21.622 1.00 94.25 100 VAL A CA 1
ATOM 755 C C . VAL A 1 100 ? 24.077 5.843 -20.720 1.00 94.25 100 VAL A C 1
ATOM 757 O O . VAL A 1 100 ? 23.119 5.272 -21.196 1.00 94.25 100 VAL A O 1
ATOM 760 N N . ASN A 1 101 ? 24.211 6.013 -19.405 1.00 94.69 101 ASN A N 1
ATOM 761 C CA . ASN A 1 101 ? 23.149 5.600 -18.493 1.00 94.69 101 ASN A CA 1
ATOM 762 C C . ASN A 1 101 ? 21.961 6.566 -18.557 1.00 94.69 101 ASN A C 1
ATOM 764 O O . ASN A 1 101 ? 22.137 7.770 -18.333 1.00 94.69 101 ASN A O 1
ATOM 768 N N . ASP A 1 102 ? 20.771 6.014 -18.712 1.00 95.12 102 ASP A N 1
ATOM 769 C CA . ASP A 1 102 ? 19.482 6.672 -18.606 1.00 95.12 102 ASP A CA 1
ATOM 770 C C . ASP A 1 102 ? 18.880 6.475 -17.217 1.00 95.12 102 ASP A C 1
ATOM 772 O O . ASP A 1 102 ? 19.064 5.465 -16.556 1.00 95.12 102 ASP A O 1
ATOM 776 N N . THR A 1 103 ? 18.135 7.465 -16.726 1.00 95.94 103 THR A N 1
ATOM 777 C CA . THR A 1 103 ? 17.407 7.290 -15.463 1.00 95.94 103 THR A CA 1
ATOM 778 C C . THR A 1 103 ? 16.193 6.375 -15.677 1.00 95.94 103 THR A C 1
ATOM 780 O O . THR A 1 103 ? 15.429 6.605 -16.624 1.00 95.94 103 THR A O 1
ATOM 783 N N . PRO A 1 104 ? 15.897 5.446 -14.745 1.00 97.75 104 PRO A N 1
ATOM 784 C CA . PRO A 1 104 ? 14.692 4.635 -14.807 1.00 97.75 104 PRO A CA 1
ATOM 785 C C . PRO A 1 104 ? 13.410 5.468 -14.907 1.00 97.75 104 PRO A C 1
ATOM 787 O O . PRO A 1 104 ? 13.299 6.585 -14.394 1.00 97.75 104 PRO A O 1
ATOM 790 N N . THR A 1 105 ? 12.360 4.881 -15.474 1.00 97.56 105 THR A N 1
ATOM 791 C CA . THR A 1 105 ? 11.050 5.530 -15.632 1.00 97.56 105 THR A CA 1
ATOM 792 C C . THR A 1 105 ? 9.922 4.728 -14.985 1.00 97.56 105 THR A C 1
ATOM 794 O O . THR A 1 105 ? 9.983 3.504 -14.855 1.00 97.56 105 THR A O 1
ATOM 797 N N . VAL A 1 106 ? 8.848 5.418 -14.578 1.00 97.81 106 VAL A N 1
ATOM 798 C CA . VAL A 1 106 ? 7.590 4.760 -14.186 1.00 97.81 106 VAL A CA 1
ATOM 799 C C . VAL A 1 106 ? 6.813 4.419 -15.450 1.00 97.81 106 VAL A C 1
ATOM 801 O O . VAL A 1 106 ? 6.364 5.316 -16.164 1.00 97.81 106 VAL A O 1
ATOM 804 N N . LYS A 1 107 ? 6.615 3.128 -15.702 1.00 96.50 107 LYS A N 1
ATOM 805 C CA . LYS A 1 107 ? 5.876 2.637 -16.868 1.00 96.50 107 LYS A CA 1
ATOM 806 C C . LYS A 1 107 ? 4.406 2.380 -16.545 1.00 96.50 107 LYS A C 1
ATOM 808 O O . LYS A 1 107 ? 3.536 2.809 -17.302 1.00 96.50 107 LYS A O 1
ATOM 813 N N . THR A 1 108 ? 4.130 1.784 -15.387 1.00 95.31 108 THR A N 1
ATOM 814 C CA . THR A 1 108 ? 2.769 1.554 -14.889 1.00 95.31 108 THR A CA 1
ATOM 815 C C . THR A 1 108 ? 2.664 2.050 -13.451 1.00 95.31 108 THR A C 1
ATOM 817 O O . THR A 1 108 ? 3.401 1.597 -12.580 1.00 95.31 108 THR A O 1
ATOM 820 N N . ALA A 1 109 ? 1.742 2.980 -13.187 1.00 95.62 109 ALA A N 1
ATOM 821 C CA . ALA A 1 109 ? 1.505 3.478 -11.833 1.00 95.62 109 ALA A CA 1
ATOM 822 C C . ALA A 1 109 ? 0.969 2.368 -10.913 1.00 95.62 109 ALA A C 1
ATOM 824 O O . ALA A 1 109 ? 0.157 1.537 -11.328 1.00 95.62 109 ALA A O 1
ATOM 825 N N . ILE A 1 110 ? 1.393 2.385 -9.652 1.00 98.06 110 ILE A N 1
ATOM 826 C CA . ILE A 1 110 ? 0.926 1.455 -8.627 1.00 98.06 110 ILE A CA 1
ATOM 827 C C . ILE A 1 110 ? -0.483 1.883 -8.202 1.00 98.06 110 ILE A C 1
ATOM 829 O O . ILE A 1 110 ? -0.711 3.028 -7.815 1.00 98.06 110 ILE A O 1
ATOM 833 N N . ALA A 1 111 ? -1.449 0.970 -8.294 1.00 97.75 111 ALA A N 1
ATOM 834 C CA . ALA A 1 111 ? -2.808 1.233 -7.836 1.00 97.75 111 ALA A CA 1
ATOM 835 C C . ALA A 1 111 ? -2.878 1.260 -6.303 1.00 97.75 111 ALA A C 1
ATOM 837 O O . ALA A 1 111 ? -2.159 0.512 -5.636 1.00 97.75 111 ALA A O 1
ATOM 838 N N . ASN A 1 112 ? -3.801 2.054 -5.755 1.00 98.50 112 ASN A N 1
ATOM 839 C CA . ASN A 1 112 ? -4.110 2.018 -4.328 1.00 98.50 112 ASN A CA 1
ATOM 840 C C . ASN A 1 112 ? -4.552 0.614 -3.902 1.00 98.50 112 ASN A C 1
ATOM 842 O O . ASN A 1 112 ? -5.213 -0.100 -4.661 1.00 98.50 112 ASN A O 1
ATOM 846 N N . GLN A 1 113 ? -4.179 0.242 -2.684 1.00 98.62 113 GLN A N 1
ATOM 847 C CA . GLN A 1 113 ? -4.409 -1.075 -2.109 1.00 98.62 113 GLN A CA 1
ATOM 848 C C . GLN A 1 113 ? -5.290 -0.971 -0.866 1.00 98.62 113 GLN A C 1
ATOM 850 O O . GLN A 1 113 ? -5.352 0.069 -0.209 1.00 98.62 113 GLN A O 1
ATOM 855 N N . ILE A 1 114 ? -5.955 -2.075 -0.546 1.00 98.44 114 ILE A N 1
ATOM 856 C CA . ILE A 1 114 ? -6.736 -2.231 0.677 1.00 98.44 114 ILE A CA 1
ATOM 857 C C . ILE A 1 114 ? -6.206 -3.468 1.400 1.00 98.44 114 ILE A C 1
ATOM 859 O O . ILE A 1 114 ? -6.021 -4.519 0.783 1.00 98.44 114 ILE A O 1
ATOM 863 N N . ALA A 1 115 ? -5.940 -3.320 2.690 1.00 98.38 115 ALA A N 1
ATOM 864 C CA . ALA A 1 115 ? -5.748 -4.408 3.631 1.00 98.38 115 ALA A CA 1
ATOM 865 C C . ALA A 1 115 ? -6.929 -4.418 4.602 1.00 98.38 115 ALA A C 1
ATOM 867 O O . ALA A 1 115 ? -7.561 -3.390 4.834 1.00 98.38 115 ALA A O 1
ATOM 868 N N . THR A 1 116 ? -7.197 -5.573 5.183 1.00 97.69 116 THR A N 1
ATOM 869 C CA . THR A 1 116 ? -8.160 -5.730 6.269 1.00 97.69 116 THR A CA 1
ATOM 870 C C . THR A 1 116 ? -7.354 -6.089 7.505 1.00 97.69 116 THR A C 1
ATOM 872 O O . THR A 1 116 ? -6.414 -6.882 7.395 1.00 97.69 116 THR A O 1
ATOM 875 N N . GLU A 1 117 ? -7.642 -5.461 8.639 1.00 96.31 117 GLU A N 1
ATOM 876 C CA . GLU A 1 117 ? -6.984 -5.839 9.887 1.00 96.31 117 GLU A CA 1
ATOM 877 C C . GLU A 1 117 ? -7.227 -7.306 10.244 1.00 96.31 117 GLU A C 1
ATOM 879 O O . GLU A 1 117 ? -8.178 -7.926 9.765 1.00 96.31 117 GLU A O 1
ATOM 884 N N . ASP A 1 118 ? -6.297 -7.875 11.009 1.00 95.19 118 ASP A N 1
ATOM 885 C CA . ASP A 1 118 ? -6.236 -9.285 11.406 1.00 95.19 118 ASP A CA 1
ATOM 886 C C . ASP A 1 118 ? -6.165 -10.308 10.257 1.00 95.19 118 ASP A C 1
ATOM 888 O O . ASP A 1 118 ? -6.022 -11.514 10.483 1.00 95.19 118 ASP A O 1
ATOM 892 N N . GLU A 1 119 ? -6.143 -9.838 9.011 1.00 97.31 119 GLU A N 1
ATOM 893 C CA . GLU A 1 119 ? -6.021 -10.651 7.810 1.00 97.31 119 GLU A CA 1
ATOM 894 C C . GLU A 1 119 ? -4.638 -10.509 7.163 1.00 97.31 119 GLU A C 1
ATOM 896 O O . GLU A 1 119 ? -3.940 -9.496 7.255 1.00 97.31 119 GLU A O 1
ATOM 901 N N . VAL A 1 120 ? -4.217 -11.562 6.461 1.00 98.31 120 VAL A N 1
ATOM 902 C CA . VAL A 1 120 ? -2.933 -11.549 5.752 1.00 98.31 120 VAL A CA 1
ATOM 903 C C . VAL A 1 120 ? -3.018 -10.624 4.541 1.00 98.31 120 VAL A C 1
ATOM 905 O O . VAL A 1 120 ? -3.711 -10.911 3.565 1.00 98.31 120 VAL A O 1
ATOM 908 N N . PHE A 1 121 ? -2.215 -9.564 4.553 1.00 98.69 121 PHE A N 1
ATOM 909 C CA . PHE A 1 121 ? -1.968 -8.719 3.395 1.00 98.69 121 PHE A CA 1
ATOM 910 C C . PHE A 1 121 ? -0.810 -9.277 2.559 1.00 98.69 121 PHE A C 1
ATOM 912 O O . PHE A 1 121 ? 0.255 -9.607 3.088 1.00 98.69 121 PHE A O 1
ATOM 919 N N . ASN A 1 122 ? -0.999 -9.363 1.240 1.00 98.44 122 ASN A N 1
ATOM 920 C CA . ASN A 1 122 ? 0.045 -9.751 0.293 1.00 98.44 122 ASN A CA 1
ATOM 921 C C . ASN A 1 122 ? -0.175 -9.080 -1.069 1.00 98.44 122 ASN A C 1
ATOM 923 O O . ASN A 1 122 ? -1.167 -9.356 -1.746 1.00 98.44 122 ASN A O 1
ATOM 927 N N . PHE A 1 123 ? 0.772 -8.244 -1.491 1.00 98.38 123 PHE A N 1
ATOM 928 C CA . PHE A 1 123 ? 0.691 -7.473 -2.729 1.00 98.38 123 PHE A CA 1
ATOM 929 C C . PHE A 1 123 ? 2.041 -7.438 -3.445 1.00 98.38 123 PHE A C 1
ATOM 931 O O . PHE A 1 123 ? 3.025 -6.930 -2.912 1.00 98.38 123 PHE A O 1
ATOM 938 N N . THR A 1 124 ? 2.086 -7.950 -4.672 1.00 98.50 124 THR A N 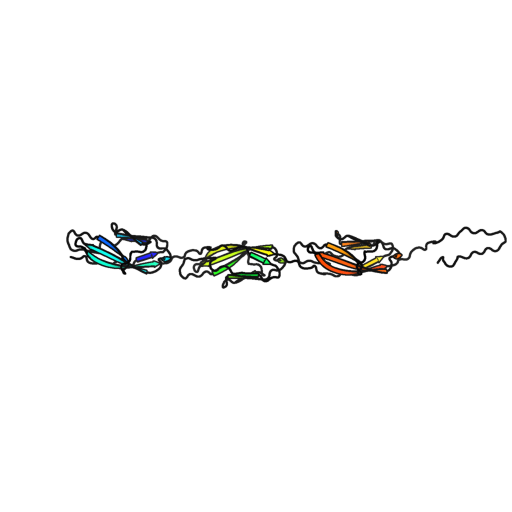1
ATOM 939 C CA . THR A 1 124 ? 3.287 -7.937 -5.515 1.00 98.50 124 THR A CA 1
ATOM 940 C C . THR A 1 124 ? 3.153 -6.870 -6.594 1.00 98.50 124 THR A C 1
ATOM 942 O O . THR A 1 124 ? 2.144 -6.830 -7.301 1.00 98.50 124 THR A O 1
ATOM 945 N N . LEU A 1 125 ? 4.177 -6.024 -6.736 1.00 97.75 125 LEU A N 1
ATOM 946 C CA . LEU A 1 125 ? 4.237 -5.034 -7.811 1.00 97.75 125 LEU A CA 1
ATOM 947 C C . LEU A 1 125 ? 4.249 -5.726 -9.176 1.00 97.75 125 LEU A C 1
ATOM 949 O O . LEU A 1 125 ? 4.844 -6.795 -9.341 1.00 97.75 125 LEU A O 1
ATOM 953 N N . ALA A 1 126 ? 3.619 -5.094 -10.164 1.00 96.25 126 ALA A N 1
ATOM 954 C CA . ALA A 1 126 ? 3.664 -5.585 -11.530 1.00 96.25 126 ALA A CA 1
ATOM 955 C C . ALA A 1 126 ? 5.106 -5.547 -12.063 1.00 96.25 126 ALA A C 1
ATOM 957 O O . ALA A 1 126 ? 5.902 -4.673 -11.716 1.00 96.25 126 ALA A O 1
ATOM 958 N N . GLU A 1 127 ? 5.449 -6.506 -12.924 1.00 93.06 127 GLU A N 1
ATOM 959 C CA . GLU A 1 127 ? 6.790 -6.588 -13.513 1.00 93.06 127 GLU A CA 1
ATOM 960 C C . GLU A 1 127 ? 7.183 -5.328 -14.287 1.00 93.06 127 GLU A C 1
ATOM 962 O O . GLU A 1 127 ? 8.361 -4.987 -14.326 1.00 93.06 127 GLU A O 1
ATOM 967 N N . ASP A 1 128 ? 6.196 -4.636 -14.852 1.00 93.19 128 ASP A N 1
ATOM 968 C CA . ASP A 1 128 ? 6.328 -3.454 -15.691 1.00 93.19 128 ASP A CA 1
ATOM 969 C C . ASP A 1 128 ? 5.999 -2.143 -14.955 1.00 93.19 128 ASP A C 1
ATOM 971 O O . ASP A 1 128 ? 5.725 -1.135 -15.603 1.00 93.19 128 ASP A O 1
ATOM 975 N N . THR A 1 129 ? 6.009 -2.123 -13.616 1.00 97.00 129 THR A N 1
ATOM 976 C CA . THR A 1 129 ? 5.824 -0.877 -12.848 1.00 97.00 129 THR A CA 1
ATOM 977 C C . THR A 1 129 ? 6.924 0.140 -13.168 1.00 97.00 129 THR A C 1
ATOM 979 O O . THR A 1 129 ? 6.632 1.308 -13.437 1.00 97.00 129 THR A O 1
ATOM 982 N N . PHE A 1 130 ? 8.176 -0.312 -13.205 1.00 97.81 130 PHE A N 1
ATOM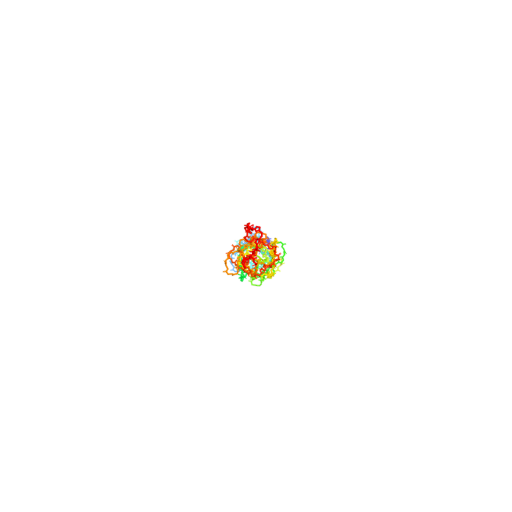 983 C CA . PHE A 1 130 ? 9.348 0.498 -13.531 1.00 97.81 130 PHE A CA 1
ATOM 984 C C . PHE A 1 130 ? 10.075 -0.100 -14.733 1.00 97.81 130 PHE A C 1
ATOM 986 O O . PHE A 1 130 ? 10.052 -1.317 -14.926 1.00 97.81 130 PHE A O 1
ATOM 993 N N . ASN A 1 131 ? 10.697 0.749 -15.544 1.00 96.06 131 ASN A N 1
ATOM 994 C CA . ASN A 1 131 ? 11.445 0.332 -16.720 1.00 96.06 131 ASN A CA 1
ATOM 995 C C . ASN A 1 131 ? 12.736 1.128 -16.831 1.00 96.06 131 ASN A C 1
ATOM 997 O O . ASN A 1 131 ? 12.704 2.352 -16.710 1.00 96.06 131 ASN A O 1
ATOM 1001 N N . ASP A 1 132 ? 13.809 0.425 -17.161 1.00 96.12 132 ASP A N 1
ATOM 1002 C CA . ASP A 1 132 ? 15.042 1.023 -17.645 1.00 96.12 132 ASP A CA 1
ATOM 1003 C C . ASP A 1 132 ? 15.222 0.693 -19.130 1.00 96.12 132 ASP A C 1
ATOM 1005 O O . ASP A 1 132 ? 14.808 -0.384 -19.575 1.00 96.12 132 ASP A O 1
ATOM 1009 N N . VAL A 1 133 ? 15.720 1.648 -19.910 1.00 94.56 133 VAL A N 1
ATOM 1010 C CA . VAL A 1 133 ? 15.972 1.465 -21.346 1.00 94.56 133 VAL A CA 1
ATOM 1011 C C . VAL A 1 133 ? 17.378 0.907 -21.598 1.00 94.56 133 VAL A C 1
ATOM 1013 O O . VAL A 1 133 ? 17.597 0.267 -22.631 1.00 94.56 133 VAL A O 1
ATOM 1016 N N . ASP A 1 134 ? 18.280 1.026 -20.620 1.00 94.00 134 ASP A N 1
ATOM 1017 C CA . ASP A 1 134 ? 19.645 0.531 -20.697 1.00 94.00 134 ASP A CA 1
ATOM 1018 C C . ASP A 1 134 ? 19.708 -0.997 -20.785 1.00 94.00 134 ASP A C 1
ATOM 1020 O O . ASP A 1 134 ? 19.279 -1.761 -19.910 1.00 94.00 134 ASP A O 1
ATOM 1024 N N . ALA A 1 135 ? 20.283 -1.481 -21.885 1.00 87.12 135 ALA A N 1
ATOM 1025 C CA . ALA A 1 135 ? 20.338 -2.904 -22.171 1.00 87.12 135 ALA A CA 1
ATOM 1026 C C . ALA A 1 135 ? 21.225 -3.651 -21.160 1.00 87.12 135 ALA A C 1
ATOM 1028 O O . ALA A 1 135 ? 22.444 -3.489 -21.118 1.00 87.12 135 ALA A O 1
ATOM 1029 N N . GLY A 1 136 ? 20.612 -4.568 -20.409 1.00 85.44 136 GLY A N 1
ATOM 1030 C CA . GLY A 1 136 ? 21.307 -5.377 -19.404 1.00 85.44 136 GLY A CA 1
ATOM 1031 C C . GLY A 1 136 ? 21.362 -4.739 -18.017 1.00 85.44 136 GLY A C 1
ATOM 1032 O O . GLY A 1 136 ? 21.916 -5.366 -17.108 1.00 85.44 136 GLY A O 1
ATOM 1033 N N . ASP A 1 137 ? 20.759 -3.563 -17.839 1.00 91.44 137 ASP A N 1
ATOM 1034 C CA . ASP A 1 137 ? 20.580 -2.981 -16.519 1.00 91.44 137 ASP A CA 1
ATOM 1035 C C . ASP A 1 137 ? 19.544 -3.771 -15.696 1.00 91.44 137 ASP A C 1
ATOM 1037 O O . ASP A 1 137 ? 18.658 -4.466 -16.210 1.00 91.44 137 ASP A O 1
ATOM 1041 N N . SER A 1 138 ? 19.691 -3.712 -14.378 1.00 93.38 138 SER A N 1
ATOM 1042 C CA . SER A 1 138 ? 18.818 -4.341 -13.403 1.00 93.38 138 SER A CA 1
ATOM 1043 C C . SER A 1 138 ? 18.416 -3.333 -12.338 1.00 93.38 138 SER A C 1
ATOM 1045 O O . SER A 1 138 ? 19.271 -2.787 -11.642 1.00 93.38 138 SER A O 1
ATOM 1047 N N . LEU A 1 139 ? 17.113 -3.196 -12.119 1.00 97.19 139 LEU A N 1
ATOM 1048 C CA . LEU A 1 139 ? 16.588 -2.326 -11.076 1.00 97.19 139 LEU A CA 1
ATOM 1049 C C . LEU A 1 139 ? 16.616 -3.003 -9.704 1.00 97.19 139 LEU A C 1
ATOM 1051 O O . LEU A 1 139 ? 16.204 -4.157 -9.548 1.00 97.19 139 LEU A O 1
ATOM 1055 N N . THR A 1 140 ? 17.029 -2.245 -8.694 1.00 98.00 140 THR A N 1
ATOM 1056 C CA . THR A 1 140 ? 16.831 -2.575 -7.278 1.00 98.00 140 THR A CA 1
ATOM 1057 C C . THR A 1 140 ? 15.689 -1.745 -6.701 1.00 98.00 140 THR A C 1
ATOM 1059 O O . THR A 1 140 ? 15.395 -0.660 -7.199 1.00 98.00 140 THR A O 1
ATOM 1062 N N . TYR A 1 141 ? 15.016 -2.256 -5.667 1.00 98.50 141 TYR A N 1
ATOM 1063 C CA . TYR A 1 141 ? 13.799 -1.641 -5.135 1.00 98.50 141 TYR A CA 1
ATOM 1064 C C . TYR A 1 141 ? 13.904 -1.356 -3.643 1.00 98.50 141 TYR A C 1
ATOM 1066 O O . TYR A 1 141 ? 14.462 -2.136 -2.873 1.00 98.50 141 TYR A O 1
ATOM 1074 N N . SER A 1 142 ? 13.284 -0.263 -3.217 1.00 98.50 142 SER A N 1
ATOM 1075 C CA . SER A 1 142 ? 13.062 0.052 -1.807 1.00 98.50 142 SER A CA 1
ATOM 1076 C C . SER A 1 142 ? 11.673 0.649 -1.609 1.00 98.50 142 SER A C 1
ATOM 1078 O O . SER A 1 142 ? 11.057 1.130 -2.562 1.00 98.50 142 SER A O 1
ATOM 1080 N N . ALA A 1 143 ? 11.169 0.599 -0.377 1.00 98.69 143 ALA A N 1
ATOM 1081 C CA . ALA A 1 143 ? 9.883 1.180 -0.027 1.00 98.69 143 ALA A CA 1
ATOM 1082 C C . ALA A 1 143 ? 9.948 1.897 1.324 1.00 98.69 143 ALA A C 1
ATOM 1084 O O . ALA A 1 143 ? 10.554 1.400 2.274 1.00 98.69 143 ALA A O 1
ATOM 1085 N N . THR A 1 144 ? 9.309 3.060 1.401 1.00 98.75 144 THR A N 1
ATOM 1086 C CA . THR A 1 144 ? 9.216 3.904 2.600 1.00 98.75 144 THR A CA 1
ATOM 1087 C C . THR A 1 144 ? 7.841 4.558 2.675 1.00 98.75 144 THR A C 1
ATOM 1089 O O . THR A 1 144 ? 7.060 4.517 1.723 1.00 98.75 144 THR A O 1
ATOM 1092 N N . LEU A 1 145 ? 7.518 5.177 3.807 1.00 98.62 145 LEU A N 1
ATOM 1093 C CA . LEU A 1 145 ? 6.375 6.083 3.875 1.00 98.62 145 LEU A CA 1
ATOM 1094 C C . LEU A 1 145 ? 6.705 7.410 3.176 1.00 98.62 145 LEU A C 1
ATOM 1096 O O . LEU A 1 145 ? 7.863 7.819 3.088 1.00 98.62 145 LEU A O 1
ATOM 1100 N N . SER A 1 146 ? 5.686 8.124 2.700 1.00 97.44 146 SER A N 1
ATOM 1101 C CA . SER A 1 146 ? 5.870 9.359 1.922 1.00 97.44 146 SER A CA 1
ATOM 1102 C C . SER A 1 146 ? 6.465 10.533 2.697 1.00 97.44 146 SER A C 1
ATOM 1104 O O . SER A 1 146 ? 6.968 11.485 2.102 1.00 97.44 146 SER A O 1
ATOM 1106 N N . ASN A 1 147 ? 6.476 10.451 4.026 1.00 96.25 147 ASN A N 1
ATOM 1107 C CA . ASN A 1 147 ? 7.197 11.365 4.913 1.00 96.25 147 ASN A CA 1
ATOM 1108 C C . ASN A 1 147 ? 8.695 11.008 5.069 1.00 96.25 147 ASN A C 1
ATOM 1110 O O . ASN A 1 147 ? 9.404 11.690 5.809 1.00 96.25 147 ASN A O 1
ATOM 1114 N N . GLY A 1 148 ? 9.167 9.946 4.409 1.00 96.25 148 GLY A N 1
ATOM 1115 C CA . GLY A 1 148 ? 10.537 9.442 4.463 1.00 96.25 148 GLY A CA 1
ATOM 1116 C C . GLY A 1 148 ? 10.840 8.497 5.629 1.00 96.25 148 GLY A C 1
ATOM 1117 O O . GLY A 1 148 ? 11.987 8.075 5.757 1.00 96.25 148 GLY A O 1
ATOM 1118 N N . SER A 1 149 ? 9.869 8.164 6.488 1.00 97.88 149 SER A N 1
ATOM 1119 C CA . SER A 1 149 ? 10.085 7.174 7.548 1.00 97.88 149 SER A CA 1
ATOM 1120 C C . SER A 1 149 ? 10.041 5.743 7.011 1.00 97.88 149 SER A C 1
ATOM 1122 O O . SER A 1 149 ? 9.524 5.476 5.923 1.00 97.88 149 SER A O 1
ATOM 1124 N N . GLU A 1 150 ? 10.563 4.810 7.803 1.00 98.19 150 GLU A N 1
ATOM 1125 C CA . GLU A 1 150 ? 10.430 3.377 7.536 1.00 98.19 150 GLU A CA 1
ATOM 1126 C C . GLU A 1 150 ? 8.951 2.958 7.500 1.00 98.19 150 GLU A C 1
ATOM 1128 O O . GLU A 1 150 ? 8.076 3.647 8.040 1.00 98.19 150 GLU A O 1
ATOM 1133 N N . LEU A 1 151 ? 8.681 1.831 6.835 1.00 98.56 151 LEU A N 1
ATOM 1134 C CA . LEU A 1 151 ? 7.368 1.191 6.870 1.00 98.56 151 LEU A CA 1
ATOM 1135 C C . LEU A 1 151 ? 7.026 0.772 8.313 1.00 98.56 151 LEU A C 1
ATOM 1137 O O . LEU A 1 151 ? 7.936 0.458 9.086 1.00 98.56 151 LEU A O 1
ATOM 1141 N N . PRO A 1 152 ? 5.737 0.761 8.697 1.00 98.12 152 PRO A N 1
ATOM 1142 C CA . PRO A 1 152 ? 5.339 0.270 10.011 1.00 98.12 152 PRO A CA 1
ATOM 1143 C C . PRO A 1 152 ? 5.707 -1.210 10.171 1.00 98.12 152 PRO A C 1
ATOM 1145 O O . PRO A 1 152 ? 5.763 -1.956 9.196 1.00 98.12 152 PRO A O 1
ATOM 1148 N N . ASN A 1 153 ? 5.925 -1.648 11.414 1.00 97.62 153 ASN A N 1
ATOM 1149 C CA . ASN A 1 153 ? 6.459 -2.983 11.716 1.00 97.62 153 ASN A CA 1
ATOM 1150 C C . ASN A 1 153 ? 5.644 -4.144 11.124 1.00 97.62 153 ASN A C 1
ATOM 1152 O O . ASN A 1 153 ? 6.211 -5.205 10.865 1.00 97.62 153 ASN A O 1
ATOM 1156 N N . TRP A 1 154 ? 4.334 -3.969 10.938 1.00 98.25 154 TRP A N 1
ATOM 1157 C CA . TRP A 1 154 ? 3.465 -4.996 10.370 1.00 98.25 154 TRP A CA 1
ATOM 1158 C C . TRP A 1 154 ? 3.651 -5.172 8.857 1.00 98.25 154 TRP A C 1
ATOM 1160 O O . TRP A 1 154 ? 3.366 -6.252 8.348 1.00 98.25 154 TRP A O 1
ATOM 1170 N N . LEU A 1 155 ? 4.131 -4.146 8.140 1.00 98.75 155 LEU A N 1
ATOM 1171 C CA . LEU A 1 155 ? 4.228 -4.117 6.682 1.00 98.75 155 LEU A CA 1
ATOM 1172 C C . LEU A 1 155 ? 5.681 -4.278 6.223 1.00 98.75 155 LEU A C 1
ATOM 1174 O O . LEU A 1 155 ? 6.483 -3.346 6.253 1.00 98.75 155 LEU A O 1
ATOM 1178 N N . SER A 1 156 ? 6.010 -5.464 5.726 1.00 98.62 156 SER A N 1
ATOM 1179 C CA . SER A 1 156 ? 7.323 -5.780 5.170 1.00 98.62 156 SER A CA 1
ATOM 1180 C C . SER A 1 156 ? 7.328 -5.649 3.649 1.00 98.62 156 SER A C 1
ATOM 1182 O O . SER A 1 156 ? 6.387 -6.091 2.993 1.00 98.62 156 SER A O 1
ATOM 1184 N N . PHE A 1 157 ? 8.408 -5.108 3.080 1.00 98.75 157 PHE A N 1
ATOM 1185 C CA . PHE A 1 157 ? 8.660 -5.105 1.638 1.00 98.75 157 PHE A CA 1
ATOM 1186 C C . PHE A 1 157 ? 9.887 -5.958 1.307 1.00 98.75 157 PHE A C 1
ATOM 1188 O O . PHE A 1 157 ? 11.000 -5.667 1.747 1.00 98.75 157 PHE A O 1
ATOM 1195 N N . ASN A 1 158 ? 9.689 -7.005 0.510 1.00 98.62 158 ASN A N 1
ATOM 1196 C CA . ASN A 1 158 ? 10.772 -7.795 -0.059 1.00 98.62 158 ASN A CA 1
ATOM 1197 C C . ASN A 1 158 ? 11.151 -7.215 -1.428 1.00 98.62 158 ASN A C 1
ATOM 1199 O O . ASN A 1 158 ? 10.369 -7.311 -2.373 1.00 98.62 158 ASN A O 1
ATOM 1203 N N . ALA A 1 159 ? 12.346 -6.631 -1.528 1.00 97.88 159 ALA A N 1
ATOM 1204 C CA . ALA A 1 159 ? 12.835 -5.995 -2.749 1.00 97.88 159 ALA A CA 1
ATOM 1205 C C . ALA A 1 159 ? 13.081 -6.985 -3.901 1.00 97.88 159 ALA A C 1
ATOM 1207 O O . ALA A 1 159 ? 12.795 -6.654 -5.050 1.00 97.88 159 ALA A O 1
ATOM 1208 N N . ASP A 1 160 ? 13.543 -8.204 -3.601 1.00 96.06 160 ASP A N 1
ATOM 1209 C CA . ASP A 1 160 ? 13.861 -9.224 -4.610 1.00 96.06 160 ASP A CA 1
ATOM 1210 C C . ASP A 1 160 ? 12.594 -9.743 -5.301 1.00 96.06 160 ASP A C 1
ATOM 1212 O O . ASP A 1 160 ? 12.577 -9.992 -6.506 1.00 96.06 160 ASP A O 1
ATOM 1216 N N . THR A 1 161 ? 11.509 -9.899 -4.538 1.00 97.50 161 THR A N 1
ATOM 1217 C CA . THR A 1 161 ? 10.210 -10.348 -5.062 1.00 97.50 161 THR A CA 1
ATOM 1218 C C . THR A 1 161 ? 9.232 -9.202 -5.309 1.00 97.50 161 THR A C 1
ATOM 1220 O O . THR A 1 161 ? 8.106 -9.454 -5.737 1.00 97.50 161 THR A O 1
ATOM 1223 N N . ARG A 1 162 ? 9.624 -7.954 -5.018 1.00 98.00 162 ARG A N 1
ATOM 1224 C CA . ARG A 1 162 ? 8.783 -6.743 -5.060 1.00 98.00 162 ARG A CA 1
ATOM 1225 C C . ARG A 1 162 ? 7.431 -6.930 -4.371 1.00 98.00 162 ARG A C 1
ATOM 1227 O O . ARG A 1 162 ? 6.392 -6.525 -4.891 1.00 98.00 162 ARG A O 1
ATOM 1234 N N . THR A 1 163 ? 7.435 -7.617 -3.235 1.00 98.62 163 THR A N 1
ATOM 1235 C CA . THR A 1 163 ? 6.207 -8.026 -2.549 1.00 98.62 163 THR A CA 1
ATOM 1236 C C . THR A 1 163 ? 6.104 -7.360 -1.190 1.00 98.62 163 THR A C 1
ATOM 1238 O O . THR A 1 163 ? 6.998 -7.491 -0.355 1.00 98.62 163 THR A O 1
ATOM 1241 N N . PHE A 1 164 ? 4.991 -6.668 -0.975 1.00 98.81 164 PHE A N 1
ATOM 1242 C CA . PHE A 1 164 ? 4.530 -6.237 0.332 1.00 98.81 164 PHE A CA 1
ATOM 1243 C C . PHE A 1 164 ? 3.783 -7.378 1.018 1.00 98.81 164 PHE A C 1
ATOM 1245 O O . PHE A 1 164 ? 2.955 -8.038 0.391 1.00 98.81 164 PHE A O 1
ATOM 1252 N N . SER A 1 165 ? 4.053 -7.598 2.301 1.00 98.75 165 SER A N 1
ATOM 1253 C CA . SER A 1 165 ? 3.365 -8.610 3.104 1.00 98.75 165 SER A CA 1
ATOM 1254 C C . SER A 1 165 ? 3.259 -8.191 4.565 1.00 98.75 165 SER A C 1
ATOM 1256 O O . SER A 1 165 ? 4.115 -7.453 5.053 1.00 98.75 165 SER A O 1
ATOM 1258 N N . GLY A 1 166 ? 2.223 -8.656 5.257 1.00 98.56 166 GLY A N 1
ATOM 1259 C CA . GLY A 1 166 ? 1.981 -8.277 6.645 1.00 98.56 166 GLY A CA 1
ATOM 1260 C C . GLY A 1 166 ? 0.649 -8.768 7.189 1.00 98.56 166 GLY A C 1
ATOM 1261 O O . GLY A 1 166 ? -0.145 -9.343 6.450 1.00 98.56 166 GLY A O 1
ATOM 1262 N N . ILE A 1 167 ? 0.416 -8.525 8.477 1.00 98.31 167 ILE A N 1
ATOM 1263 C CA . ILE A 1 167 ? -0.894 -8.661 9.127 1.00 98.31 167 ILE A CA 1
ATOM 1264 C C . ILE A 1 167 ? -1.075 -7.383 9.956 1.00 98.31 167 ILE A C 1
ATOM 1266 O O . ILE A 1 167 ? -0.382 -7.256 10.970 1.00 98.31 167 ILE A O 1
ATOM 1270 N N . PRO A 1 168 ? -1.877 -6.407 9.497 1.00 97.75 168 PRO A N 1
ATOM 1271 C CA . PRO A 1 168 ? -2.155 -5.212 10.282 1.00 97.75 168 PRO A CA 1
ATOM 1272 C C . PRO A 1 168 ? -3.032 -5.557 11.486 1.00 97.75 168 PRO A C 1
ATOM 1274 O O . PRO A 1 168 ? -3.840 -6.478 11.411 1.00 97.75 168 PRO A O 1
ATOM 1277 N N . VAL A 1 169 ? -2.877 -4.808 12.573 1.00 95.31 169 VAL A N 1
ATOM 1278 C CA . VAL A 1 169 ? -3.744 -4.889 13.760 1.00 95.31 169 VAL A CA 1
ATOM 1279 C C . VAL A 1 169 ? -4.534 -3.591 13.922 1.00 95.31 169 VAL A C 1
ATOM 1281 O O . VAL A 1 169 ? -4.284 -2.621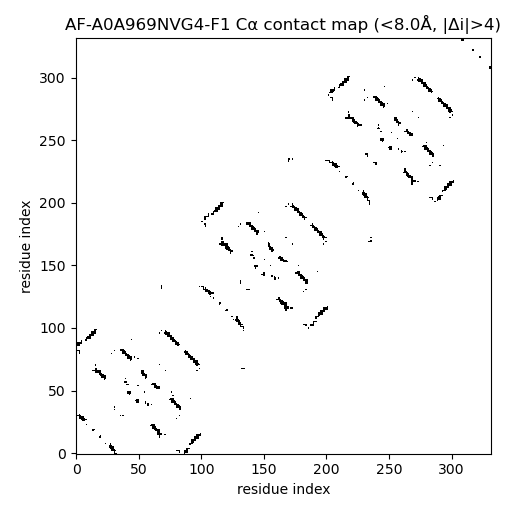 13.210 1.00 95.31 169 VAL A O 1
ATOM 1284 N N . ASN A 1 170 ? -5.409 -3.515 14.918 1.00 93.62 170 ASN A N 1
ATOM 1285 C CA . ASN A 1 170 ? -6.243 -2.335 15.151 1.00 93.62 170 ASN A CA 1
ATOM 1286 C C . ASN A 1 170 ? -5.492 -1.002 15.327 1.00 93.62 170 ASN A C 1
ATOM 1288 O O . ASN A 1 170 ? -5.969 0.057 14.919 1.00 93.62 170 ASN A O 1
ATOM 1292 N N . GLU A 1 171 ? -4.264 -1.023 15.853 1.00 94.31 171 GLU A N 1
ATOM 1293 C CA . GLU A 1 171 ? -3.421 0.183 15.916 1.00 94.31 171 GLU A CA 1
ATOM 1294 C C . GLU A 1 171 ? -3.009 0.715 14.524 1.00 94.31 171 GLU A C 1
ATOM 1296 O O . GLU A 1 171 ? -2.612 1.877 14.404 1.00 94.31 171 GLU A O 1
ATOM 1301 N N . ASP A 1 172 ? -3.125 -0.111 13.482 1.00 96.19 172 ASP A N 1
ATOM 1302 C CA . ASP A 1 172 ? -2.741 0.176 12.099 1.00 96.19 172 ASP A CA 1
ATOM 1303 C C . ASP A 1 172 ? -3.919 0.608 11.206 1.00 96.19 172 ASP A C 1
ATOM 1305 O O . ASP A 1 172 ? -3.690 1.022 10.064 1.00 96.19 172 ASP A O 1
ATOM 1309 N N . VAL A 1 173 ? -5.162 0.546 11.703 1.00 96.56 173 VAL A N 1
ATOM 1310 C CA . VAL A 1 173 ? -6.367 0.959 10.967 1.00 96.56 173 VAL A CA 1
ATOM 1311 C C . VAL A 1 173 ? -6.256 2.421 10.528 1.00 96.56 173 VAL A C 1
ATOM 1313 O O . VAL A 1 173 ? -6.051 3.344 11.326 1.00 96.56 173 VAL A O 1
ATOM 1316 N N . GLY A 1 174 ? -6.421 2.664 9.227 1.00 96.31 174 GLY A N 1
ATOM 1317 C CA . GLY A 1 174 ? -6.239 3.986 8.633 1.00 96.31 174 GLY A CA 1
ATOM 1318 C C . GLY A 1 174 ? -5.568 3.951 7.266 1.00 96.31 174 GLY A C 1
ATOM 1319 O O . GLY A 1 174 ? -5.672 2.980 6.528 1.00 96.31 174 GLY A O 1
ATOM 1320 N N . ASN A 1 175 ? -4.903 5.049 6.897 1.00 97.75 175 ASN A N 1
ATOM 1321 C CA . ASN A 1 175 ? -4.292 5.210 5.577 1.00 97.75 175 ASN A CA 1
ATOM 1322 C C . ASN A 1 175 ? -2.778 5.383 5.690 1.00 97.75 175 ASN A C 1
ATOM 1324 O O . ASN A 1 175 ? -2.298 6.254 6.419 1.00 97.75 175 ASN A O 1
ATOM 1328 N N . LEU A 1 176 ? -2.041 4.620 4.887 1.00 98.50 176 LEU A N 1
ATOM 1329 C CA . LEU A 1 176 ? -0.609 4.771 4.665 1.00 98.50 176 LEU A CA 1
ATOM 1330 C C . LEU A 1 176 ? -0.365 5.298 3.252 1.00 98.50 176 LEU A C 1
ATOM 1332 O O . LEU A 1 176 ? -0.956 4.824 2.288 1.00 98.50 176 LEU A O 1
ATOM 1336 N N . SER A 1 177 ? 0.545 6.259 3.119 1.00 98.56 177 SER A N 1
ATOM 1337 C CA . SER A 1 177 ? 1.039 6.724 1.823 1.00 98.56 177 SER A CA 1
ATOM 1338 C C . SER A 1 177 ? 2.450 6.180 1.638 1.00 98.56 177 SER A C 1
ATOM 1340 O O . SER A 1 177 ? 3.356 6.556 2.382 1.00 98.56 177 SER A O 1
ATOM 1342 N N . ILE A 1 178 ? 2.614 5.257 0.692 1.00 98.81 178 ILE A N 1
ATOM 1343 C CA . ILE A 1 178 ? 3.832 4.466 0.500 1.00 98.81 178 ILE A CA 1
ATOM 1344 C C . ILE A 1 178 ? 4.507 4.900 -0.794 1.00 98.81 178 ILE A C 1
ATOM 1346 O O . ILE A 1 178 ? 3.859 5.002 -1.834 1.00 98.81 178 ILE A O 1
ATOM 1350 N N . ILE A 1 179 ? 5.813 5.132 -0.727 1.00 98.69 179 ILE A N 1
ATOM 1351 C CA . ILE A 1 179 ? 6.679 5.385 -1.874 1.00 98.69 179 ILE A CA 1
ATOM 1352 C C . ILE A 1 179 ? 7.460 4.111 -2.169 1.00 98.69 179 ILE A C 1
ATOM 1354 O O . ILE A 1 179 ? 8.116 3.572 -1.280 1.00 98.69 179 ILE A O 1
ATOM 1358 N N . VAL A 1 180 ? 7.424 3.661 -3.420 1.00 98.69 180 VAL A N 1
ATOM 1359 C CA . VAL A 1 180 ? 8.356 2.665 -3.953 1.00 98.69 180 VAL A CA 1
ATOM 1360 C C . VAL A 1 180 ? 9.369 3.379 -4.830 1.00 98.69 180 VAL A C 1
ATOM 1362 O O . VAL A 1 180 ? 8.978 4.126 -5.726 1.00 98.69 180 VAL A O 1
ATOM 1365 N N . THR A 1 181 ? 10.651 3.124 -4.595 1.00 98.56 181 THR A N 1
ATOM 1366 C CA . THR A 1 181 ? 11.762 3.673 -5.377 1.00 98.56 181 THR A CA 1
ATOM 1367 C C . THR A 1 181 ? 12.474 2.549 -6.109 1.00 98.56 181 THR A C 1
ATOM 1369 O O . THR A 1 181 ? 12.840 1.551 -5.483 1.00 98.56 181 THR A O 1
ATOM 1372 N N . ALA A 1 182 ? 12.671 2.727 -7.413 1.00 98.56 182 ALA A N 1
ATOM 1373 C CA . ALA A 1 182 ? 13.539 1.902 -8.238 1.00 98.56 182 ALA A CA 1
ATOM 1374 C C . ALA A 1 182 ? 14.859 2.641 -8.488 1.00 98.56 182 ALA A C 1
ATOM 1376 O O . ALA A 1 182 ? 14.845 3.839 -8.777 1.00 98.56 182 ALA A O 1
ATOM 1377 N N . THR A 1 183 ? 15.970 1.920 -8.368 1.00 98.50 183 THR A N 1
ATOM 1378 C CA . THR A 1 183 ? 17.333 2.425 -8.570 1.00 98.50 183 THR A CA 1
ATOM 1379 C C . THR A 1 183 ? 18.034 1.566 -9.614 1.00 98.50 183 THR A C 1
ATOM 1381 O O . THR A 1 183 ? 18.026 0.337 -9.471 1.00 98.50 183 THR A O 1
ATOM 1384 N N . ASP A 1 184 ? 18.636 2.195 -10.621 1.00 97.75 184 ASP A N 1
ATOM 1385 C CA . ASP A 1 184 ? 19.482 1.520 -11.614 1.00 97.75 184 ASP A CA 1
ATOM 1386 C C . ASP A 1 184 ? 20.861 1.125 -11.049 1.00 97.75 184 ASP A C 1
ATOM 1388 O O . ASP A 1 184 ? 21.176 1.349 -9.872 1.00 97.75 184 ASP A O 1
ATOM 1392 N N . GLN A 1 185 ? 21.707 0.502 -11.873 1.00 96.00 185 GLN A N 1
ATOM 1393 C CA . GLN A 1 185 ? 23.066 0.135 -11.464 1.00 96.00 185 GLN A CA 1
ATOM 1394 C C . GLN A 1 185 ? 24.002 1.341 -11.281 1.00 96.00 185 GLN A C 1
ATOM 1396 O O . GLN A 1 185 ? 24.998 1.229 -10.554 1.00 96.00 185 GLN A O 1
ATOM 1401 N N . SER A 1 186 ? 23.695 2.481 -11.899 1.00 95.69 186 SER A N 1
ATOM 1402 C CA . SER A 1 186 ? 24.463 3.726 -11.778 1.00 95.69 186 SER A CA 1
ATOM 1403 C C . SER A 1 186 ? 24.088 4.558 -10.546 1.00 95.69 186 SER A C 1
ATOM 1405 O O . SER A 1 186 ? 24.837 5.457 -10.154 1.00 95.69 186 SER A O 1
ATOM 1407 N N . GLY A 1 187 ? 22.991 4.211 -9.874 1.00 96.94 187 GLY A N 1
ATOM 1408 C CA . GLY A 1 187 ? 22.475 4.877 -8.688 1.00 96.94 187 GLY A CA 1
ATOM 1409 C C . GLY A 1 187 ? 21.444 5.973 -8.965 1.00 96.94 187 GLY A C 1
ATOM 1410 O O . GLY A 1 187 ? 21.042 6.639 -8.006 1.00 96.94 187 GLY A O 1
ATOM 1411 N N . GLU A 1 188 ? 21.007 6.174 -10.212 1.00 98.06 188 GLU A N 1
ATOM 1412 C CA . GLU A 1 188 ? 19.888 7.070 -10.507 1.00 98.06 188 GLU A CA 1
ATOM 1413 C C . GLU A 1 188 ? 18.567 6.409 -10.102 1.00 98.06 188 GLU A C 1
ATOM 1415 O O . GLU A 1 188 ? 18.441 5.185 -10.010 1.00 98.06 188 GLU A O 1
ATOM 1420 N N . THR A 1 189 ? 17.574 7.234 -9.760 1.00 98.12 189 THR A N 1
ATOM 1421 C CA . THR A 1 189 ? 16.351 6.749 -9.109 1.00 98.12 189 THR A CA 1
ATOM 1422 C C . THR A 1 189 ? 15.088 7.363 -9.672 1.00 98.12 189 THR A C 1
ATOM 1424 O O . THR A 1 189 ? 15.048 8.534 -10.048 1.00 98.12 189 THR A O 1
ATOM 1427 N N . ILE A 1 190 ? 14.013 6.583 -9.613 1.00 98.50 190 ILE A N 1
ATOM 1428 C CA . ILE A 1 190 ? 12.648 7.053 -9.824 1.00 98.50 190 ILE A CA 1
ATOM 1429 C C . ILE A 1 190 ? 11.729 6.464 -8.759 1.00 98.50 190 ILE A C 1
ATOM 1431 O O . ILE A 1 190 ? 11.963 5.367 -8.251 1.00 98.50 190 ILE A O 1
ATOM 1435 N N . SER A 1 191 ? 10.649 7.171 -8.436 1.00 98.00 191 SER A N 1
ATOM 1436 C CA . SER A 1 191 ? 9.693 6.722 -7.426 1.00 98.00 191 SER A CA 1
ATOM 1437 C C . SER A 1 191 ? 8.249 6.790 -7.910 1.00 98.00 191 SER A C 1
ATOM 1439 O O . SER A 1 191 ? 7.879 7.640 -8.721 1.00 98.00 191 SER A O 1
ATOM 1441 N N . ASN A 1 192 ? 7.407 5.920 -7.357 1.00 98.44 192 ASN A N 1
ATOM 1442 C CA . ASN A 1 192 ? 5.958 5.983 -7.494 1.00 98.44 192 ASN A CA 1
ATOM 1443 C C . ASN A 1 192 ? 5.287 5.836 -6.122 1.00 98.44 192 ASN A C 1
ATOM 1445 O O . ASN A 1 192 ? 5.740 5.055 -5.287 1.00 98.44 192 ASN A O 1
ATOM 1449 N N . THR A 1 193 ? 4.216 6.595 -5.895 1.00 98.31 193 THR A N 1
ATOM 1450 C CA . THR A 1 193 ? 3.494 6.625 -4.616 1.00 98.31 193 THR A CA 1
ATOM 1451 C C . THR A 1 193 ? 2.113 6.007 -4.777 1.00 98.31 193 THR A C 1
ATOM 1453 O O . THR A 1 193 ? 1.419 6.333 -5.740 1.00 98.31 193 THR A O 1
ATOM 1456 N N . PHE A 1 194 ? 1.686 5.197 -3.810 1.00 98.62 194 PHE A N 1
ATOM 1457 C CA . PHE A 1 194 ? 0.317 4.683 -3.712 1.00 98.62 194 PHE A CA 1
ATOM 1458 C C . PHE A 1 194 ? -0.214 4.784 -2.276 1.00 98.62 194 PHE A C 1
ATOM 1460 O O . PHE A 1 194 ? 0.559 4.921 -1.323 1.00 98.62 194 PHE A O 1
ATOM 1467 N N . GLU A 1 195 ? -1.537 4.740 -2.118 1.00 98.75 195 GLU A N 1
ATOM 1468 C CA . GLU A 1 195 ? -2.177 4.642 -0.801 1.00 98.75 195 GLU A CA 1
ATOM 1469 C C . GLU A 1 195 ? -2.524 3.189 -0.464 1.00 98.75 195 GLU A C 1
ATOM 1471 O O . GLU A 1 195 ? -3.025 2.450 -1.313 1.00 98.75 195 GLU A O 1
ATOM 1476 N N . LEU A 1 196 ? -2.282 2.797 0.786 1.00 98.75 196 LEU A N 1
ATOM 1477 C CA . LEU A 1 196 ? -2.753 1.553 1.384 1.00 98.75 196 LEU A CA 1
ATOM 1478 C C . LEU A 1 196 ? -3.713 1.894 2.524 1.00 98.75 196 LEU A C 1
ATOM 1480 O O . LEU A 1 196 ? -3.301 2.490 3.520 1.00 98.75 196 LEU A O 1
ATOM 1484 N N . THR A 1 197 ? -4.980 1.524 2.372 1.00 98.56 197 THR A N 1
ATOM 1485 C CA . THR A 1 197 ? -5.998 1.667 3.419 1.00 98.56 197 THR A CA 1
ATOM 1486 C C . THR A 1 197 ? -6.125 0.358 4.186 1.00 98.56 197 THR A C 1
ATOM 1488 O O . THR A 1 197 ? -6.348 -0.681 3.575 1.00 98.56 197 THR A O 1
ATOM 1491 N N . VAL A 1 198 ? -5.987 0.406 5.507 1.00 98.25 198 VAL A N 1
ATOM 1492 C CA . VAL A 1 198 ? -6.297 -0.697 6.419 1.00 98.25 198 VAL A CA 1
ATOM 1493 C C . VAL A 1 198 ? -7.725 -0.500 6.923 1.00 98.25 198 VAL A C 1
ATOM 1495 O O . VAL A 1 198 ? -8.021 0.503 7.578 1.00 98.25 198 VAL A O 1
ATOM 1498 N N . GLU A 1 199 ? -8.609 -1.425 6.567 1.00 96.62 199 GLU A N 1
ATOM 1499 C CA . GLU A 1 199 ? -10.003 -1.462 7.005 1.00 96.62 199 GLU A CA 1
ATOM 1500 C C . GLU A 1 199 ? -10.138 -2.166 8.357 1.00 96.62 199 GLU A C 1
ATOM 1502 O O . GLU A 1 199 ? -9.469 -3.168 8.605 1.00 96.62 199 GLU A O 1
ATOM 1507 N N . ASN A 1 200 ? -11.032 -1.630 9.189 1.00 94.31 200 ASN A N 1
ATOM 1508 C CA . ASN A 1 200 ? -11.381 -2.173 10.499 1.00 94.31 200 ASN A CA 1
ATOM 1509 C C . ASN A 1 200 ? -12.318 -3.390 10.365 1.00 94.31 200 ASN A C 1
ATOM 1511 O O . ASN A 1 200 ? -13.183 -3.410 9.482 1.00 94.31 200 ASN A O 1
ATOM 1515 N N . VAL A 1 201 ? -12.209 -4.342 11.281 1.00 94.06 201 VAL A N 1
ATOM 1516 C CA . VAL A 1 201 ? -13.062 -5.504 11.514 1.00 94.06 201 VAL A CA 1
ATOM 1517 C C . VAL A 1 201 ? -13.437 -5.480 12.987 1.00 94.06 201 VAL A C 1
ATOM 1519 O O . VAL A 1 201 ? -12.566 -5.566 13.832 1.00 94.06 201 VAL A O 1
ATOM 1522 N N . ASN A 1 202 ? -14.731 -5.388 13.287 1.00 94.38 202 ASN A N 1
ATOM 1523 C CA . ASN A 1 202 ? -15.179 -5.259 14.671 1.00 94.38 202 ASN A CA 1
ATOM 1524 C C . ASN A 1 202 ? -14.769 -6.458 15.542 1.00 94.38 202 ASN A C 1
ATOM 1526 O O . ASN A 1 202 ? -15.126 -7.608 15.250 1.00 94.38 202 ASN A O 1
ATOM 1530 N N . ASP A 1 203 ? -14.133 -6.153 16.659 1.00 94.19 203 ASP A N 1
ATOM 1531 C CA . ASP A 1 203 ? -13.807 -7.015 17.776 1.00 94.19 203 ASP A CA 1
ATOM 1532 C C . ASP A 1 203 ? -14.819 -6.816 18.907 1.00 94.19 203 ASP A C 1
ATOM 1534 O O . ASP A 1 203 ? -15.136 -5.710 19.319 1.00 94.19 203 ASP A O 1
ATOM 1538 N N . ALA A 1 204 ? -15.316 -7.912 19.482 1.00 95.69 204 ALA A N 1
ATOM 1539 C CA . ALA A 1 204 ? -16.235 -7.797 20.610 1.00 95.69 204 ALA A CA 1
ATOM 1540 C C . ALA A 1 204 ? -15.528 -7.213 21.854 1.00 95.69 204 ALA A C 1
ATOM 1542 O O . ALA A 1 204 ? -14.394 -7.609 22.168 1.00 95.69 204 ALA A O 1
ATOM 1543 N N . PRO A 1 205 ? -16.228 -6.410 22.677 1.00 97.81 205 PRO A N 1
ATOM 1544 C CA . PRO A 1 205 ? -15.640 -5.840 23.875 1.00 97.81 205 PRO A CA 1
ATOM 1545 C C . PRO A 1 205 ? -15.253 -6.920 24.881 1.00 97.81 205 PRO A C 1
ATOM 1547 O O . PRO A 1 205 ? -15.872 -7.981 24.984 1.00 97.81 205 PRO A O 1
ATOM 1550 N N . ILE A 1 206 ? -14.261 -6.622 25.717 1.00 97.56 206 ILE A N 1
ATOM 1551 C CA . ILE A 1 206 ? -13.764 -7.525 26.757 1.00 97.56 206 ILE A CA 1
ATOM 1552 C C . ILE A 1 206 ? -13.959 -6.956 28.164 1.00 97.56 206 ILE A C 1
ATOM 1554 O O . ILE A 1 206 ? -13.995 -5.745 28.395 1.00 97.56 206 ILE A O 1
ATOM 1558 N N . LEU A 1 207 ? -14.063 -7.857 29.143 1.00 97.88 207 LEU A N 1
ATOM 1559 C CA . LEU A 1 207 ? -14.001 -7.517 30.563 1.00 97.88 207 LEU A CA 1
ATOM 1560 C C . LEU A 1 207 ? -12.532 -7.383 30.975 1.00 97.88 207 LEU A C 1
ATOM 1562 O O . LEU A 1 207 ? -11.825 -8.383 31.083 1.00 97.88 207 LEU A O 1
ATOM 1566 N N . GLU A 1 208 ? -12.088 -6.160 31.244 1.00 96.94 208 GLU A N 1
ATOM 1567 C CA . GLU A 1 208 ? -10.708 -5.883 31.650 1.00 96.94 208 GLU A CA 1
ATOM 1568 C C . GLU A 1 208 ? -10.548 -5.957 33.174 1.00 96.94 208 GLU A C 1
ATOM 1570 O O . GLU A 1 208 ? -9.612 -6.573 33.683 1.00 96.94 208 GLU A O 1
ATOM 1575 N N . THR A 1 209 ? -11.483 -5.370 33.928 1.00 95.69 209 THR A N 1
ATOM 1576 C CA . THR A 1 209 ? -11.464 -5.409 35.397 1.00 95.69 209 THR A CA 1
ATOM 1577 C C . THR A 1 209 ? -12.840 -5.763 35.941 1.00 95.69 209 THR A C 1
ATOM 1579 O O . THR A 1 209 ? -13.798 -5.025 35.745 1.00 95.69 209 THR A O 1
ATOM 1582 N N . ALA A 1 210 ? -12.938 -6.872 36.678 1.00 96.25 210 ALA A N 1
ATOM 1583 C CA . ALA A 1 210 ? -14.185 -7.270 37.324 1.00 96.25 210 ALA A CA 1
ATOM 1584 C C . ALA A 1 210 ? -14.624 -6.253 38.392 1.00 96.25 210 ALA A C 1
ATOM 1586 O O . ALA A 1 210 ? -13.810 -5.752 39.174 1.00 96.25 210 ALA A O 1
ATOM 1587 N N . ILE A 1 211 ? -15.929 -5.989 38.462 1.00 97.75 211 ILE A N 1
ATOM 1588 C CA . ILE A 1 211 ? -16.507 -5.118 39.491 1.00 97.75 211 ILE A CA 1
ATOM 1589 C C . ILE A 1 211 ? -16.540 -5.882 40.818 1.00 97.75 211 ILE A C 1
ATOM 1591 O O . ILE A 1 211 ? -17.076 -6.986 40.894 1.00 97.75 211 ILE A O 1
ATOM 1595 N N . ALA A 1 212 ? -15.984 -5.288 41.874 1.00 97.62 212 ALA A N 1
ATOM 1596 C CA . ALA A 1 212 ? -16.045 -5.859 43.215 1.00 97.62 212 ALA A CA 1
ATOM 1597 C C . ALA A 1 212 ? -17.455 -5.750 43.815 1.00 97.62 212 ALA A C 1
ATOM 1599 O O . ALA A 1 212 ? -18.176 -4.785 43.553 1.00 97.62 212 ALA A O 1
ATOM 1600 N N . ASN A 1 213 ? -17.803 -6.690 44.693 1.00 98.31 213 ASN A N 1
ATOM 1601 C CA . ASN A 1 213 ? -19.052 -6.641 45.451 1.00 98.31 213 ASN A CA 1
ATOM 1602 C C . ASN A 1 213 ? -19.161 -5.345 46.268 1.00 98.31 213 ASN A C 1
ATOM 1604 O O . ASN A 1 213 ? -18.168 -4.832 46.788 1.00 98.31 213 ASN A O 1
ATOM 1608 N N . GLN A 1 214 ? -20.382 -4.832 46.370 1.00 98.44 214 GLN A N 1
ATOM 1609 C CA . GLN A 1 214 ? -20.721 -3.568 47.010 1.00 98.44 214 GLN A CA 1
ATOM 1610 C C . GLN A 1 214 ? -21.680 -3.797 48.180 1.00 98.44 214 GLN A C 1
ATOM 1612 O O . GLN A 1 214 ? -22.370 -4.813 48.262 1.00 98.44 214 GLN A O 1
ATOM 1617 N N . THR A 1 215 ? -21.762 -2.816 49.073 1.00 97.88 215 THR A N 1
ATOM 1618 C CA . THR A 1 215 ? -22.722 -2.809 50.183 1.00 97.88 215 THR A CA 1
ATOM 1619 C C . THR A 1 215 ? -23.486 -1.492 50.196 1.00 97.88 215 THR A C 1
ATOM 1621 O O . THR A 1 215 ? -22.872 -0.428 50.094 1.00 97.88 215 THR A O 1
ATOM 1624 N N . ALA A 1 216 ? -24.801 -1.551 50.376 1.00 97.56 216 ALA A N 1
ATOM 1625 C CA . ALA A 1 216 ? -25.648 -0.406 50.684 1.00 97.56 216 ALA A CA 1
ATOM 1626 C C . ALA A 1 216 ? -26.158 -0.529 52.124 1.00 97.56 216 ALA A C 1
ATOM 1628 O O . ALA A 1 216 ? -26.337 -1.633 52.630 1.00 97.56 216 ALA A O 1
ATOM 1629 N N . ILE A 1 217 ? -26.385 0.598 52.790 1.00 97.12 217 ILE A N 1
ATOM 1630 C CA . ILE A 1 217 ? -26.986 0.618 54.126 1.00 97.12 217 ILE A CA 1
ATOM 1631 C C . ILE A 1 217 ? -28.444 1.020 53.946 1.00 97.12 217 ILE A C 1
ATOM 1633 O O . ILE A 1 217 ? -28.727 1.998 53.250 1.00 97.12 217 ILE A O 1
ATOM 1637 N N . GLU A 1 218 ? -29.346 0.255 54.550 1.00 96.56 218 GLU A N 1
ATOM 1638 C CA . GLU A 1 218 ? -30.759 0.607 54.662 1.00 96.56 218 GLU A CA 1
ATOM 1639 C C . GLU A 1 218 ? -30.940 2.060 55.137 1.00 96.56 218 GLU A C 1
ATOM 1641 O O . GLU A 1 218 ? -30.157 2.578 55.941 1.00 96.56 218 GLU A O 1
ATOM 1646 N N . ASP A 1 219 ? -31.933 2.748 54.572 1.00 95.12 219 ASP A N 1
ATOM 1647 C CA . ASP A 1 219 ? -32.281 4.145 54.855 1.00 95.12 219 ASP A CA 1
ATOM 1648 C C . ASP A 1 219 ? -31.170 5.172 54.570 1.00 95.12 219 ASP A C 1
ATOM 1650 O O . ASP A 1 219 ? -31.286 6.358 54.893 1.00 95.12 219 ASP A O 1
ATOM 1654 N N . SER A 1 220 ? -30.094 4.750 53.902 1.00 96.44 220 SER A N 1
ATOM 1655 C CA . SER A 1 220 ? -28.976 5.606 53.513 1.00 96.44 220 SER A CA 1
ATOM 1656 C C . SER A 1 220 ? -28.851 5.710 51.994 1.00 96.44 220 SER A C 1
ATOM 1658 O O . SER A 1 220 ? -29.059 4.753 51.251 1.00 96.44 220 SER A O 1
ATOM 1660 N N . GLY A 1 221 ? -28.482 6.897 51.508 1.00 96.69 221 GLY A N 1
ATOM 1661 C CA . GLY A 1 221 ? -28.184 7.100 50.091 1.00 96.69 221 GLY A CA 1
ATOM 1662 C C . GLY A 1 221 ? -26.990 6.253 49.647 1.00 96.69 221 GLY A C 1
ATOM 1663 O O . GLY A 1 221 ? -25.883 6.420 50.156 1.00 96.69 221 GLY A O 1
ATOM 1664 N N . PHE A 1 222 ? -27.214 5.370 48.680 1.00 98.25 222 PHE A N 1
ATOM 1665 C CA . PHE A 1 222 ? -26.200 4.599 47.977 1.00 98.25 222 PHE A CA 1
ATOM 1666 C C . PHE A 1 222 ? -25.820 5.306 46.674 1.00 98.25 222 PHE A C 1
ATOM 1668 O O . PHE A 1 222 ? -26.693 5.738 45.918 1.00 98.25 222 PHE A O 1
ATOM 1675 N N . SER A 1 223 ? -24.518 5.404 46.403 1.00 98.25 223 SER A N 1
ATOM 1676 C CA . SER A 1 223 ? -23.986 5.873 45.126 1.00 98.25 223 SER A CA 1
ATOM 1677 C C . SER A 1 223 ? -22.707 5.113 44.794 1.00 98.25 223 SER A C 1
ATOM 1679 O O . SER A 1 223 ? -21.785 5.064 45.611 1.00 98.25 223 SER A O 1
ATOM 1681 N N . PHE A 1 224 ? -22.654 4.510 43.610 1.00 98.38 224 PHE A N 1
ATOM 1682 C CA . PHE A 1 224 ? -21.506 3.739 43.145 1.00 98.38 224 PHE A CA 1
ATOM 1683 C C . PHE A 1 224 ? -21.302 3.933 41.645 1.00 98.38 224 PHE A C 1
ATOM 1685 O O . PHE A 1 224 ? -22.192 3.630 40.858 1.00 98.38 224 PHE A O 1
ATOM 1692 N N . THR A 1 225 ? -20.121 4.400 41.246 1.00 98.56 225 THR A N 1
ATOM 1693 C CA . THR A 1 225 ? -19.699 4.447 39.842 1.00 98.56 225 THR A CA 1
ATOM 1694 C C . THR A 1 225 ? -18.662 3.364 39.602 1.00 98.56 225 THR A C 1
ATOM 1696 O O . THR A 1 225 ? -17.617 3.375 40.258 1.00 98.56 225 THR A O 1
ATOM 1699 N N . PHE A 1 226 ? -18.918 2.458 38.656 1.00 97.81 226 PHE A N 1
ATOM 1700 C CA . PHE A 1 226 ? -17.894 1.489 38.269 1.00 97.81 226 PHE A CA 1
ATOM 1701 C C . PHE A 1 226 ? -16.796 2.161 37.415 1.00 97.81 226 PHE A C 1
ATOM 1703 O O . PHE A 1 226 ? -17.086 3.122 36.692 1.00 97.81 226 PHE A O 1
ATOM 1710 N N . PRO A 1 227 ? -15.530 1.705 37.502 1.00 96.06 227 PRO A N 1
ATOM 1711 C CA . PRO A 1 227 ? -14.414 2.313 36.776 1.00 96.06 227 PRO A CA 1
ATOM 1712 C C . PRO A 1 227 ? -14.592 2.292 35.254 1.00 96.06 227 PRO A C 1
ATOM 1714 O O . PRO A 1 227 ? -15.119 1.333 34.697 1.00 96.06 227 PRO A O 1
ATOM 1717 N N . GLU A 1 228 ? -14.087 3.314 34.566 1.00 93.56 228 GLU A N 1
ATOM 1718 C CA . GLU A 1 228 ? -14.138 3.413 33.099 1.00 93.56 228 GLU A CA 1
ATOM 1719 C C . GLU A 1 228 ? -13.488 2.221 32.388 1.00 93.56 228 GLU A C 1
ATOM 1721 O O . GLU A 1 228 ? -14.031 1.717 31.416 1.00 93.56 228 GLU A O 1
ATOM 1726 N N . ASN A 1 229 ? -12.384 1.713 32.932 1.00 92.69 229 ASN A N 1
ATOM 1727 C CA . ASN A 1 229 ? -11.637 0.569 32.410 1.00 92.69 229 ASN A CA 1
ATOM 1728 C C 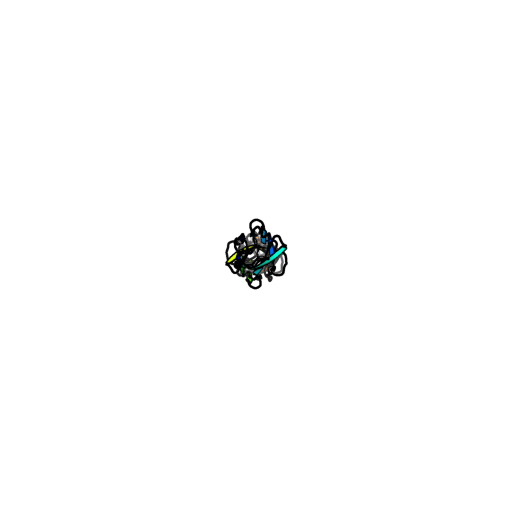. ASN A 1 229 ? -12.192 -0.793 32.873 1.00 92.69 229 ASN A C 1
ATOM 1730 O O . ASN A 1 229 ? -11.454 -1.774 32.918 1.00 92.69 229 ASN A O 1
ATOM 1734 N N . THR A 1 230 ? -13.462 -0.859 33.288 1.00 97.56 230 THR A N 1
ATOM 1735 C CA . THR A 1 230 ? -14.122 -2.143 33.594 1.00 97.56 230 THR A CA 1
ATOM 1736 C C . THR A 1 230 ? -14.248 -2.970 32.319 1.00 97.56 230 THR A C 1
ATOM 1738 O O . THR A 1 230 ? -13.892 -4.145 32.307 1.00 97.56 230 THR A O 1
ATOM 1741 N N . PHE A 1 231 ? -14.696 -2.335 31.238 1.00 98.00 231 PHE A N 1
ATOM 1742 C CA . PHE A 1 231 ? -14.819 -2.930 29.914 1.00 98.00 231 PHE A CA 1
ATOM 1743 C C . PHE A 1 231 ? -13.934 -2.166 28.944 1.00 98.00 231 PHE A C 1
ATOM 1745 O O . PHE A 1 231 ? -13.780 -0.950 29.089 1.00 98.00 231 PHE A O 1
ATOM 1752 N N . LYS A 1 232 ? -13.370 -2.871 27.973 1.00 95.88 232 LYS A N 1
ATOM 1753 C CA . LYS A 1 232 ? -12.540 -2.277 26.937 1.00 95.88 232 LYS A CA 1
ATOM 1754 C C . LYS A 1 232 ? -12.929 -2.858 25.594 1.00 95.88 232 LYS A C 1
ATOM 1756 O O . LYS A 1 232 ? -13.136 -4.062 25.495 1.00 95.88 232 LYS A O 1
ATOM 1761 N N . ASP A 1 233 ? -12.972 -1.984 24.609 1.00 95.88 233 ASP A N 1
ATOM 1762 C CA . ASP A 1 233 ? -12.953 -2.363 23.212 1.00 95.88 233 ASP A CA 1
ATOM 1763 C C . ASP A 1 233 ? -11.596 -1.995 22.616 1.00 95.88 233 ASP A C 1
ATOM 1765 O O . ASP A 1 233 ? -10.981 -1.010 23.054 1.00 95.88 233 ASP A O 1
ATOM 1769 N N . VAL A 1 234 ? -11.088 -2.823 21.710 1.00 93.75 234 VAL A N 1
ATOM 1770 C CA . VAL A 1 234 ? -9.850 -2.502 21.005 1.00 93.75 234 VAL A CA 1
ATOM 1771 C C . VAL A 1 234 ? -10.147 -1.561 19.843 1.00 93.75 234 VAL A C 1
ATOM 1773 O O . VAL A 1 234 ? -9.341 -0.652 19.642 1.00 93.75 234 VAL A O 1
ATOM 1776 N N . ASP A 1 235 ? -11.307 -1.681 19.195 1.00 94.19 235 ASP A N 1
ATOM 1777 C CA . ASP A 1 235 ? -11.650 -0.984 17.961 1.00 94.19 235 ASP A CA 1
ATOM 1778 C C . ASP A 1 235 ? -11.488 0.534 18.046 1.00 94.19 235 ASP A C 1
ATOM 1780 O O . ASP A 1 235 ? -11.935 1.225 18.977 1.00 94.19 235 ASP A O 1
ATOM 1784 N N . ILE A 1 236 ? -10.813 1.106 17.048 1.00 84.50 236 ILE A N 1
ATOM 1785 C CA . ILE A 1 236 ? -10.571 2.543 17.046 1.00 84.50 236 ILE A CA 1
ATOM 1786 C C . ILE A 1 236 ? -11.875 3.317 16.815 1.00 84.50 236 ILE A C 1
ATOM 1788 O O . ILE A 1 236 ? -12.563 3.161 15.812 1.00 84.50 236 ILE A O 1
ATOM 1792 N N . ARG A 1 237 ? -12.144 4.284 17.705 1.00 83.12 237 ARG A N 1
ATOM 1793 C CA . ARG A 1 237 ? -13.365 5.127 17.739 1.00 83.12 237 ARG A CA 1
ATOM 1794 C C . ARG A 1 237 ? -14.610 4.414 18.248 1.00 83.12 237 ARG A C 1
ATOM 1796 O O . ARG A 1 237 ? -15.675 5.039 18.228 1.00 83.12 237 ARG A O 1
ATOM 1803 N N . ASP A 1 238 ? -14.470 3.203 18.764 1.00 90.25 238 ASP A N 1
ATOM 1804 C CA . ASP A 1 238 ? -15.605 2.507 19.327 1.00 90.25 238 ASP A CA 1
ATOM 1805 C C . ASP A 1 238 ? -16.047 3.076 20.676 1.00 90.25 238 ASP A C 1
ATOM 1807 O O . ASP A 1 238 ? -15.260 3.637 21.450 1.00 90.25 238 ASP A O 1
ATOM 1811 N N .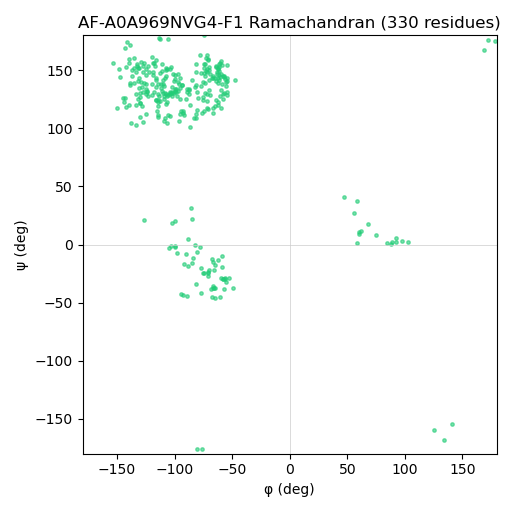 VAL A 1 239 ? -17.363 3.049 20.908 1.00 92.50 239 VAL A N 1
ATOM 1812 C CA . VAL A 1 239 ? -17.997 3.680 22.070 1.00 92.50 239 VAL A CA 1
ATOM 1813 C C . VAL A 1 239 ? -18.913 2.677 22.738 1.00 92.50 239 VAL A C 1
ATOM 1815 O O . VAL A 1 239 ? -19.999 2.376 22.254 1.00 92.50 239 VAL A O 1
ATOM 1818 N N . LEU A 1 240 ? -18.504 2.230 23.923 1.00 96.88 240 LEU A N 1
ATOM 1819 C CA . LEU A 1 240 ? -19.294 1.283 24.692 1.00 96.88 240 LEU A CA 1
ATOM 1820 C C . LEU A 1 240 ? -20.543 1.932 25.283 1.00 96.88 240 LEU A C 1
ATOM 1822 O O . LEU A 1 240 ? -20.487 2.942 25.992 1.00 96.88 240 LEU A O 1
ATOM 1826 N N . THR A 1 241 ? -21.676 1.282 25.049 1.00 97.81 241 THR A N 1
ATOM 1827 C CA . THR A 1 241 ? -22.942 1.567 25.721 1.00 97.81 241 THR A CA 1
ATOM 1828 C C . THR A 1 241 ? -23.175 0.564 26.845 1.00 97.81 241 THR A C 1
ATOM 1830 O O . THR A 1 241 ? -22.786 -0.599 26.752 1.00 97.81 241 THR A O 1
ATOM 1833 N N . TYR A 1 242 ? -23.798 1.009 27.941 1.00 98.38 242 TYR A N 1
ATOM 1834 C CA . TYR A 1 242 ? -23.970 0.181 29.135 1.00 98.38 242 TYR A CA 1
ATOM 1835 C C . TYR A 1 242 ? -25.437 -0.024 29.487 1.00 98.38 242 TYR A C 1
ATOM 1837 O O . TYR A 1 242 ? -26.228 0.920 29.521 1.00 98.38 242 TYR A O 1
ATOM 1845 N N . THR A 1 243 ? -25.778 -1.252 29.865 1.00 98.38 243 THR A N 1
ATOM 1846 C CA . THR A 1 243 ? -27.070 -1.590 30.473 1.00 98.38 243 THR A CA 1
ATOM 1847 C C . THR A 1 243 ? -26.869 -2.342 31.783 1.00 98.38 243 THR A C 1
ATOM 1849 O O . THR A 1 243 ? -25.847 -2.999 31.993 1.00 98.38 243 THR A O 1
ATOM 1852 N N . ALA A 1 244 ? -27.848 -2.233 32.683 1.00 98.56 244 ALA A N 1
ATOM 1853 C CA . ALA A 1 244 ? -27.831 -2.886 33.985 1.00 98.56 244 ALA A CA 1
ATOM 1854 C C . ALA A 1 244 ? -29.144 -3.638 34.220 1.00 98.56 244 ALA A C 1
ATOM 1856 O O . ALA A 1 244 ? -30.229 -3.083 34.058 1.00 98.56 244 ALA A O 1
ATOM 1857 N N . THR A 1 245 ? -29.029 -4.898 34.622 1.00 98.75 245 THR A N 1
ATOM 1858 C CA . THR A 1 245 ? -30.144 -5.784 34.989 1.00 98.75 245 THR A CA 1
ATOM 1859 C C . THR A 1 245 ? -29.756 -6.584 36.225 1.00 98.75 245 THR A C 1
ATOM 1861 O O . THR A 1 245 ? -28.601 -6.554 36.657 1.00 98.75 245 THR A O 1
ATOM 1864 N N . LEU A 1 246 ? -30.694 -7.318 36.811 1.00 98.50 246 LEU A N 1
ATOM 1865 C CA . LEU A 1 246 ? -30.331 -8.399 37.719 1.00 98.50 246 LEU A CA 1
ATOM 1866 C C . LEU A 1 246 ? -29.715 -9.563 36.923 1.00 98.50 246 LEU A C 1
ATOM 1868 O O . LEU A 1 246 ? -29.900 -9.687 35.710 1.00 98.50 246 LEU A O 1
ATOM 1872 N N . ALA A 1 247 ? -28.947 -10.425 37.589 1.00 98.12 247 ALA A N 1
ATOM 1873 C CA . ALA A 1 247 ? -28.237 -11.530 36.940 1.00 98.12 247 ALA A CA 1
ATOM 1874 C C . ALA A 1 247 ? -29.176 -12.492 36.188 1.00 98.12 247 ALA A C 1
ATOM 1876 O O . ALA A 1 247 ? -28.793 -13.047 35.156 1.00 98.12 247 ALA A O 1
ATOM 1877 N N . ASP A 1 248 ? -30.420 -12.630 36.654 1.00 97.12 248 ASP A N 1
ATOM 1878 C CA . ASP A 1 248 ? -31.480 -13.417 36.015 1.00 97.12 248 ASP A CA 1
ATOM 1879 C C . ASP A 1 248 ? -32.138 -12.726 34.801 1.00 97.12 248 ASP A C 1
ATOM 1881 O O . ASP A 1 248 ? -32.980 -13.324 34.132 1.00 97.12 248 ASP A O 1
ATOM 1885 N N . GLY A 1 249 ? -31.730 -11.494 34.483 1.00 96.94 249 GLY A N 1
ATOM 1886 C CA . GLY A 1 249 ? -32.239 -10.691 33.374 1.00 96.94 249 GLY A CA 1
ATOM 1887 C C . GLY A 1 249 ? -33.464 -9.840 33.707 1.00 96.94 249 GLY A C 1
ATOM 1888 O O . GLY A 1 249 ? -33.956 -9.144 32.821 1.00 96.94 249 GLY A O 1
ATOM 1889 N N . SER A 1 250 ? -33.960 -9.870 34.946 1.00 97.94 250 SER A N 1
ATOM 1890 C CA . SER A 1 250 ? -35.037 -8.977 35.377 1.00 97.94 250 SER A CA 1
ATOM 1891 C C . SER A 1 250 ? -34.555 -7.531 35.564 1.00 97.94 250 SER A C 1
ATOM 1893 O O . SER A 1 250 ? -33.354 -7.248 35.657 1.00 97.94 250 SER A O 1
ATOM 1895 N N . GLU A 1 251 ? -35.503 -6.591 35.565 1.00 98.12 251 GLU A N 1
ATOM 1896 C CA . GLU A 1 251 ? -35.218 -5.171 35.783 1.00 98.12 251 GLU A CA 1
ATOM 1897 C C . GLU A 1 251 ? -34.654 -4.925 37.188 1.00 98.12 251 GLU A C 1
ATOM 1899 O O . GLU A 1 251 ? -34.952 -5.651 38.140 1.00 98.12 251 GLU A O 1
ATOM 1904 N N . LEU A 1 252 ? -33.854 -3.865 37.327 1.00 98.25 252 LEU A N 1
ATOM 1905 C CA . LEU A 1 252 ? -33.413 -3.419 38.645 1.00 98.25 252 LEU A CA 1
ATOM 1906 C C . LEU A 1 252 ? -34.630 -3.038 39.509 1.00 98.25 252 LEU A C 1
ATOM 1908 O O . LEU A 1 252 ? -35.602 -2.476 38.994 1.00 98.25 252 LEU A O 1
ATOM 1912 N N . PRO A 1 253 ? -34.595 -3.307 40.825 1.00 97.38 253 PRO A N 1
ATOM 1913 C CA . PRO A 1 253 ? -35.673 -2.898 41.714 1.00 97.38 253 PRO A CA 1
ATOM 1914 C C . PRO A 1 253 ? -35.802 -1.372 41.736 1.00 97.38 253 PRO A C 1
ATOM 1916 O O . PRO A 1 253 ? -34.815 -0.653 41.610 1.00 97.38 253 PRO A O 1
ATOM 1919 N N . SER A 1 254 ? -37.012 -0.861 41.973 1.00 96.56 254 SER A N 1
ATOM 1920 C CA . SER A 1 254 ? -37.326 0.572 41.847 1.00 96.56 254 SER A CA 1
ATOM 1921 C C . SER A 1 254 ? -36.502 1.505 42.741 1.00 96.56 254 SER A C 1
ATOM 1923 O O . SER A 1 254 ? -36.451 2.705 42.480 1.00 96.56 254 SER A O 1
ATOM 1925 N N . TRP A 1 255 ? -35.890 0.984 43.808 1.00 97.19 255 TRP A N 1
ATOM 1926 C CA . TRP A 1 255 ? -35.017 1.761 44.687 1.00 97.19 255 TRP A CA 1
ATOM 1927 C C . TRP A 1 255 ? -33.625 1.999 44.089 1.00 97.19 255 TRP A C 1
ATOM 1929 O O . TRP A 1 255 ? -32.951 2.925 44.530 1.00 97.19 255 TRP A O 1
ATOM 1939 N N . LEU A 1 256 ? -33.196 1.194 43.108 1.00 98.44 256 LEU A N 1
ATOM 1940 C CA . LEU A 1 256 ? -31.866 1.234 42.508 1.00 98.44 256 LEU A CA 1
ATOM 1941 C C . LEU A 1 256 ? -31.945 1.663 41.039 1.00 98.44 256 LEU A C 1
ATOM 1943 O O . LEU A 1 256 ? -32.410 0.933 40.170 1.00 98.44 256 LEU A O 1
ATOM 1947 N N . SER A 1 257 ? -31.432 2.854 40.759 1.00 98.25 257 SER A N 1
ATOM 1948 C CA . SER A 1 257 ? -31.342 3.424 39.415 1.00 98.25 257 SER A CA 1
ATOM 1949 C C . SER A 1 257 ? -29.930 3.285 38.853 1.00 98.25 257 SER A C 1
ATOM 1951 O O . SER A 1 257 ? -28.958 3.387 39.601 1.00 98.25 257 SER A O 1
ATOM 1953 N N . PHE A 1 258 ? -29.813 3.097 37.538 1.00 98.69 258 PHE A N 1
ATOM 1954 C CA . PHE A 1 258 ? -28.541 3.106 36.817 1.00 98.69 258 PHE A CA 1
ATOM 1955 C C . PHE A 1 258 ? -28.533 4.208 35.755 1.00 98.69 258 PHE A C 1
ATOM 1957 O O . PHE A 1 258 ? -29.445 4.296 34.934 1.00 98.69 258 PHE A O 1
ATOM 1964 N N . ASN A 1 259 ? -27.494 5.042 35.769 1.00 98.38 259 ASN A N 1
ATOM 1965 C CA . ASN A 1 259 ? -27.202 6.004 34.715 1.00 98.38 259 ASN A CA 1
ATOM 1966 C C . ASN A 1 259 ? -26.037 5.473 33.869 1.00 98.38 259 ASN A C 1
ATOM 1968 O O . ASN A 1 259 ? -24.901 5.422 34.343 1.00 98.38 259 ASN A O 1
ATOM 1972 N N . ALA A 1 260 ? -26.333 5.096 32.623 1.00 97.56 260 ALA A N 1
ATOM 1973 C CA . ALA A 1 260 ? -25.359 4.533 31.692 1.00 97.56 260 ALA A CA 1
ATOM 1974 C C . ALA A 1 260 ? -24.265 5.532 31.284 1.00 97.56 260 ALA A C 1
ATOM 1976 O O . ALA A 1 260 ? -23.105 5.144 31.191 1.00 97.56 260 ALA A O 1
ATOM 1977 N N . GLU A 1 261 ? -24.602 6.814 31.110 1.00 95.56 261 GLU A N 1
ATOM 1978 C CA . GLU A 1 261 ? -23.649 7.855 30.693 1.00 95.56 261 GLU A CA 1
ATOM 1979 C C . GLU A 1 261 ? -22.584 8.109 31.765 1.00 95.56 261 GLU A C 1
ATOM 1981 O O . GLU A 1 261 ? -21.416 8.335 31.457 1.00 95.56 261 GLU A O 1
ATOM 1986 N N . THR A 1 262 ? -22.976 8.057 33.042 1.00 97.06 262 THR A N 1
ATOM 1987 C CA . THR A 1 262 ? -22.062 8.295 34.172 1.00 97.06 262 THR A CA 1
ATOM 1988 C C . THR A 1 262 ? -21.555 7.011 34.827 1.00 97.06 262 THR A C 1
ATOM 1990 O O . THR A 1 262 ? -20.760 7.083 35.768 1.00 97.06 262 THR A O 1
ATOM 1993 N N . ARG A 1 263 ? -22.016 5.841 34.358 1.00 98.00 263 ARG A N 1
ATOM 1994 C CA . ARG A 1 263 ? -21.749 4.511 34.939 1.00 98.00 263 ARG A CA 1
ATOM 1995 C C . ARG A 1 263 ? -22.141 4.411 36.419 1.00 98.00 263 ARG A C 1
ATOM 1997 O O . ARG A 1 263 ? -21.543 3.643 37.173 1.00 98.00 263 ARG A O 1
ATOM 2004 N N . THR A 1 264 ? -23.118 5.211 36.853 1.00 98.56 264 THR A N 1
ATOM 2005 C CA . THR A 1 264 ? -23.448 5.388 38.274 1.00 98.56 264 THR A CA 1
ATOM 2006 C C . THR A 1 264 ? -24.741 4.686 38.644 1.00 98.56 264 THR A C 1
ATOM 2008 O O . THR A 1 264 ? -25.797 4.949 38.069 1.00 98.56 264 THR A O 1
ATOM 2011 N N . PHE A 1 265 ? -24.673 3.877 39.689 1.00 98.69 265 PHE A N 1
ATOM 2012 C CA . PHE A 1 265 ? -25.817 3.409 40.447 1.00 98.69 265 PHE A CA 1
ATOM 2013 C C . PHE A 1 265 ? -26.165 4.387 41.561 1.00 98.69 265 PHE A C 1
ATOM 2015 O O . PHE A 1 265 ? -25.275 4.803 42.300 1.00 98.69 265 PHE A O 1
ATOM 2022 N N . ASN A 1 266 ? -27.447 4.719 41.719 1.00 98.56 266 ASN A N 1
ATOM 2023 C CA . ASN A 1 266 ? -27.939 5.518 42.843 1.00 98.56 266 ASN A CA 1
ATOM 2024 C C . ASN A 1 266 ? -29.237 4.940 43.405 1.00 98.56 266 ASN A C 1
ATOM 2026 O O . ASN A 1 266 ? -30.084 4.473 42.641 1.00 98.56 266 ASN A O 1
ATOM 2030 N N . GLY A 1 267 ? -29.427 5.032 44.719 1.00 97.88 267 GLY A N 1
ATOM 2031 C CA . GLY A 1 267 ? -30.640 4.535 45.357 1.00 97.88 267 GLY A CA 1
ATOM 2032 C C . GLY A 1 267 ? -30.664 4.698 46.868 1.00 97.88 267 GLY A C 1
ATOM 2033 O O . GLY A 1 267 ? -29.678 5.109 47.469 1.00 97.88 267 GLY A O 1
ATOM 2034 N N . THR A 1 268 ? -31.784 4.346 47.489 1.00 97.69 268 THR A N 1
ATOM 2035 C CA . THR A 1 268 ? -31.899 4.221 48.949 1.00 97.69 268 THR A CA 1
ATOM 2036 C C . THR A 1 268 ? -32.713 2.965 49.245 1.00 97.69 268 THR A C 1
ATOM 2038 O O . THR A 1 268 ? -33.921 2.985 49.001 1.00 97.69 268 THR A O 1
ATOM 2041 N N . PRO A 1 269 ? -32.083 1.864 49.693 1.00 96.81 269 PRO A N 1
ATOM 2042 C CA . PRO A 1 269 ? -32.823 0.664 50.052 1.00 96.81 269 PRO A CA 1
ATOM 2043 C C . PRO A 1 269 ? -33.618 0.901 51.340 1.00 96.81 269 PRO A C 1
ATOM 2045 O O . PRO A 1 269 ? -33.117 1.538 52.263 1.00 96.81 269 PRO A O 1
ATOM 2048 N N . VAL A 1 270 ? -34.834 0.364 51.402 1.00 94.81 270 VAL A N 1
ATOM 2049 C CA . VAL A 1 270 ? -35.666 0.316 52.619 1.00 94.81 270 VAL A CA 1
ATOM 2050 C C . VAL A 1 270 ? -35.689 -1.107 53.190 1.00 94.81 270 VAL A C 1
ATOM 2052 O O . VAL A 1 270 ? -35.171 -2.026 52.556 1.00 94.81 270 VAL A O 1
ATOM 2055 N N . ASN A 1 271 ? -36.349 -1.321 54.329 1.00 92.12 271 ASN A N 1
ATOM 2056 C CA . ASN A 1 271 ? -36.446 -2.624 55.004 1.00 92.12 271 ASN A CA 1
ATOM 2057 C C . ASN A 1 271 ? -36.870 -3.796 54.092 1.00 92.12 271 ASN A C 1
ATOM 2059 O O . ASN A 1 271 ? -36.339 -4.899 54.182 1.00 92.12 271 ASN A O 1
ATOM 2063 N N . GLU A 1 272 ? -37.780 -3.563 53.137 1.00 93.56 272 GLU A N 1
ATOM 2064 C CA . GLU A 1 272 ? -38.208 -4.578 52.152 1.00 93.56 272 GLU A CA 1
ATOM 2065 C C . GLU A 1 272 ? -37.106 -4.980 51.151 1.00 93.56 272 GLU A C 1
ATOM 2067 O O . GLU A 1 272 ? -37.266 -5.932 50.388 1.00 93.56 272 GLU A O 1
ATOM 2072 N N . ASN A 1 273 ? -36.007 -4.229 51.099 1.00 94.19 273 ASN A N 1
ATOM 2073 C CA . ASN A 1 273 ? -34.900 -4.414 50.167 1.00 94.19 273 ASN A CA 1
ATOM 2074 C C . ASN A 1 273 ? -33.661 -5.040 50.818 1.00 94.19 273 ASN A C 1
ATOM 2076 O O . ASN A 1 273 ? -32.693 -5.295 50.104 1.00 94.19 273 ASN A O 1
ATOM 2080 N N . VAL A 1 274 ? -33.679 -5.284 52.134 1.00 95.44 274 VAL A N 1
ATOM 2081 C CA . VAL A 1 274 ? -32.588 -5.952 52.859 1.00 95.44 274 VAL A CA 1
ATOM 2082 C C . VAL A 1 274 ? -32.312 -7.326 52.245 1.00 95.44 274 VAL A C 1
ATOM 2084 O O . VAL A 1 274 ? -33.221 -8.134 52.047 1.00 95.44 274 VAL A O 1
ATOM 2087 N N . GLY A 1 275 ? -31.039 -7.603 51.963 1.00 95.50 275 GLY A N 1
ATOM 2088 C CA . GLY A 1 275 ? -30.598 -8.817 51.278 1.00 95.50 275 GLY A CA 1
ATOM 2089 C C . GLY A 1 275 ? -29.593 -8.531 50.166 1.00 95.50 275 GLY A C 1
ATOM 2090 O O . GLY A 1 275 ? -29.046 -7.437 50.065 1.00 95.50 275 GLY A O 1
ATOM 2091 N N . THR A 1 276 ? -29.326 -9.531 49.329 1.00 97.88 276 THR A N 1
ATOM 2092 C CA . THR A 1 276 ? -28.321 -9.439 48.260 1.00 97.88 276 THR A CA 1
ATOM 2093 C C . THR A 1 276 ? -28.984 -9.389 46.890 1.00 97.88 276 THR A C 1
ATOM 2095 O O . THR A 1 276 ? -29.771 -10.270 46.544 1.00 97.88 276 THR A O 1
ATOM 2098 N N . LEU A 1 277 ? -28.622 -8.387 46.089 1.00 98.06 277 LEU A N 1
ATOM 2099 C CA . LEU A 1 277 ? -28.914 -8.329 44.660 1.00 98.06 277 LEU A CA 1
ATOM 2100 C C . LEU A 1 277 ? -27.683 -8.777 43.878 1.00 98.06 277 LEU A C 1
ATOM 2102 O O . LEU A 1 277 ? -26.598 -8.258 44.113 1.00 98.06 277 LEU A O 1
ATOM 2106 N N . SER A 1 278 ? -27.852 -9.678 42.912 1.00 98.44 278 SER A N 1
ATOM 2107 C CA . SER A 1 278 ? -26.799 -9.968 41.936 1.00 98.44 278 SER A CA 1
ATOM 2108 C C . SER A 1 278 ? -27.059 -9.135 40.686 1.00 98.44 278 SER A C 1
ATOM 2110 O O . SER A 1 278 ? -28.076 -9.323 40.016 1.00 98.44 278 SER A O 1
ATOM 2112 N N . ILE A 1 279 ? -26.187 -8.170 40.410 1.00 98.62 279 ILE A N 1
ATOM 2113 C CA . ILE A 1 279 ? -26.349 -7.166 39.355 1.00 98.62 279 ILE A CA 1
ATOM 2114 C C . ILE A 1 279 ? -25.447 -7.531 38.183 1.00 98.62 279 ILE A C 1
ATOM 2116 O O . ILE A 1 279 ? -24.257 -7.773 38.365 1.00 98.62 279 ILE A O 1
ATOM 2120 N N . LYS A 1 280 ? -26.004 -7.524 36.972 1.00 98.62 280 LYS A N 1
ATOM 2121 C CA . LYS A 1 280 ? -25.298 -7.735 35.709 1.00 98.62 280 LYS A CA 1
ATOM 2122 C C . LYS A 1 280 ? -25.191 -6.424 34.942 1.00 98.62 280 LYS A C 1
ATOM 2124 O O . LYS A 1 280 ? -26.211 -5.839 34.576 1.00 98.62 280 LYS A O 1
ATOM 2129 N N . ILE A 1 281 ? -23.962 -6.011 34.652 1.00 98.56 281 ILE A N 1
ATOM 2130 C CA . ILE A 1 281 ? -23.665 -4.953 33.683 1.00 98.56 281 ILE A CA 1
ATOM 2131 C C . ILE A 1 281 ? -23.308 -5.593 32.354 1.00 98.56 281 ILE A C 1
ATOM 2133 O O . ILE A 1 281 ? -22.482 -6.502 32.332 1.00 98.56 281 ILE A O 1
ATOM 2137 N N . THR A 1 282 ? -23.915 -5.107 31.274 1.00 98.50 282 THR A N 1
ATOM 2138 C CA . THR A 1 282 ? -23.564 -5.467 29.893 1.00 98.50 282 THR A CA 1
ATOM 2139 C C . THR A 1 282 ? -22.989 -4.238 29.202 1.00 98.50 282 THR A C 1
ATOM 2141 O O . THR A 1 282 ? -23.616 -3.178 29.250 1.00 98.50 282 THR A O 1
ATOM 2144 N N . ALA A 1 283 ? -21.808 -4.383 28.607 1.00 98.50 283 ALA A N 1
ATOM 2145 C CA . ALA A 1 283 ? -21.209 -3.407 27.707 1.00 98.50 283 ALA A CA 1
ATOM 2146 C C . ALA A 1 283 ? -21.390 -3.894 26.268 1.00 98.50 283 ALA A C 1
ATOM 2148 O O . ALA A 1 283 ? -21.117 -5.063 25.995 1.00 98.50 283 ALA A O 1
ATOM 2149 N N . THR A 1 284 ? -21.862 -3.014 25.392 1.00 98.31 284 THR A N 1
ATOM 2150 C CA . THR A 1 284 ? -22.140 -3.304 23.981 1.00 98.31 284 THR A CA 1
ATOM 2151 C C . THR A 1 284 ? -21.429 -2.277 23.112 1.00 98.31 284 THR A C 1
ATOM 2153 O O . THR A 1 284 ? -21.524 -1.079 23.407 1.00 98.31 284 THR A O 1
ATOM 2156 N N . ASP A 1 285 ? -20.719 -2.757 22.097 1.00 97.50 285 ASP A N 1
ATOM 2157 C CA . ASP A 1 285 ? -20.018 -1.943 21.100 1.00 97.50 285 ASP A CA 1
ATOM 2158 C C . ASP A 1 285 ? -20.988 -1.328 20.072 1.00 97.50 285 ASP A C 1
ATOM 2160 O O . ASP A 1 285 ? -22.218 -1.417 20.211 1.00 97.50 285 ASP A O 1
ATOM 2164 N N . ASN A 1 286 ? -20.451 -0.636 19.066 1.00 95.00 286 ASN A N 1
ATOM 2165 C CA . ASN A 1 286 ? -21.270 0.005 18.038 1.00 95.00 286 ASN A CA 1
ATOM 2166 C C . ASN A 1 286 ? -21.939 -0.994 17.076 1.00 95.00 286 ASN A C 1
ATOM 2168 O O . ASN A 1 286 ? -23.003 -0.678 16.527 1.00 95.00 286 ASN A O 1
ATOM 2172 N N . ASP A 1 287 ? -21.349 -2.174 16.885 1.00 95.25 287 ASP A N 1
ATOM 2173 C CA . ASP A 1 287 ? -21.846 -3.225 15.990 1.00 95.25 287 ASP A CA 1
ATOM 2174 C C . ASP A 1 287 ? -22.811 -4.211 16.679 1.00 95.25 287 ASP A C 1
ATOM 2176 O O . ASP A 1 287 ? -23.521 -4.979 16.021 1.00 95.25 287 ASP A O 1
ATOM 2180 N N . GLY A 1 288 ? -22.953 -4.109 18.001 1.00 96.38 288 GLY A N 1
ATOM 2181 C CA . GLY A 1 288 ? -23.909 -4.846 18.817 1.00 96.38 288 GLY A CA 1
ATOM 2182 C C . GLY A 1 288 ? -23.346 -6.089 19.509 1.00 96.38 288 GLY A C 1
ATOM 2183 O O . GLY A 1 288 ? -24.118 -6.785 20.183 1.00 96.38 288 GLY A O 1
ATOM 2184 N N . GLU A 1 289 ? -22.050 -6.376 19.386 1.00 98.00 289 GLU A N 1
ATOM 2185 C CA . GLU A 1 289 ? -21.398 -7.415 20.182 1.00 98.00 289 GLU A CA 1
ATOM 2186 C C . GLU A 1 289 ? -21.215 -6.929 21.626 1.00 98.00 289 GLU A C 1
ATOM 2188 O O . GLU A 1 289 ? -21.287 -5.739 21.948 1.00 98.00 289 GLU A O 1
ATOM 2193 N N . SER A 1 290 ? -21.122 -7.868 22.57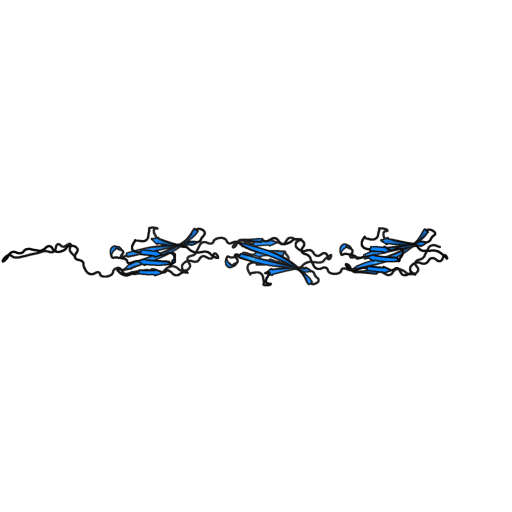2 1.00 98.12 290 SER A N 1
ATOM 2194 C CA . SER A 1 290 ? -21.199 -7.500 23.988 1.00 98.12 290 SER A CA 1
ATOM 2195 C C . SER A 1 290 ? -20.495 -8.446 24.946 1.00 98.12 290 SER A C 1
ATOM 2197 O O . SER A 1 290 ? -20.359 -9.647 24.717 1.00 98.12 290 SER A O 1
ATOM 2199 N N . VAL A 1 291 ? -20.141 -7.888 26.102 1.00 98.69 291 VAL A N 1
ATOM 2200 C CA . VAL A 1 291 ? -19.578 -8.601 27.250 1.00 98.69 291 VAL A CA 1
ATOM 2201 C C . VAL A 1 291 ? -20.297 -8.187 28.525 1.00 98.69 291 VAL A C 1
ATOM 2203 O O . VAL A 1 291 ? -20.896 -7.116 28.617 1.00 98.69 291 VAL A O 1
ATOM 2206 N N . SER A 1 292 ? -20.279 -9.049 29.539 1.00 98.19 292 SER A N 1
ATOM 2207 C CA . SER A 1 292 ? -20.947 -8.785 30.813 1.00 98.19 292 SER A CA 1
ATOM 2208 C C . SER A 1 292 ? -20.061 -9.060 32.020 1.00 98.19 292 SER A C 1
ATOM 2210 O O . SER A 1 292 ? -19.211 -9.947 31.998 1.00 98.19 292 SER A O 1
ATOM 2212 N N . ASN A 1 293 ? -20.334 -8.347 33.112 1.00 98.44 293 ASN A N 1
ATOM 2213 C CA . ASN A 1 293 ? -19.813 -8.640 34.444 1.00 98.44 293 ASN A CA 1
ATOM 2214 C C . ASN A 1 293 ? -20.960 -8.672 35.458 1.00 98.44 293 ASN A C 1
ATOM 2216 O O . ASN A 1 293 ? -21.840 -7.810 35.432 1.00 98.44 293 ASN A O 1
ATOM 2220 N N . THR A 1 294 ? -20.909 -9.618 36.392 1.00 98.44 294 THR A N 1
ATOM 2221 C CA . THR A 1 294 ? -21.835 -9.692 37.529 1.00 98.44 294 THR A CA 1
ATOM 2222 C C . THR A 1 294 ? -21.132 -9.359 38.841 1.00 98.44 294 THR A C 1
ATOM 2224 O O . THR A 1 294 ? -20.021 -9.834 39.065 1.00 98.44 294 THR A O 1
ATOM 2227 N N . PHE A 1 295 ? -21.780 -8.588 39.713 1.00 98.56 295 PHE A N 1
ATOM 2228 C CA . PHE A 1 295 ? -21.321 -8.324 41.081 1.00 98.56 295 PHE A CA 1
ATOM 2229 C C . PHE A 1 295 ? -22.499 -8.331 42.057 1.00 98.56 295 PHE A C 1
ATOM 2231 O O . PHE A 1 295 ? -23.638 -8.067 41.665 1.00 98.56 295 PHE A O 1
ATOM 2238 N N . ASP A 1 296 ? -22.226 -8.601 43.331 1.00 98.69 296 ASP A N 1
ATOM 2239 C CA . ASP A 1 296 ? -23.257 -8.590 44.366 1.00 98.69 296 ASP A CA 1
ATOM 2240 C C . ASP A 1 296 ? -23.336 -7.225 45.062 1.00 98.69 296 ASP A C 1
ATOM 2242 O O . ASP A 1 296 ? -22.312 -6.634 45.411 1.00 98.69 296 ASP A O 1
ATOM 2246 N N . LEU A 1 297 ? -24.557 -6.743 45.297 1.00 98.50 297 LEU A N 1
ATOM 2247 C CA . LEU A 1 297 ? -24.874 -5.591 46.138 1.00 98.50 297 LEU A CA 1
ATOM 2248 C C . LEU A 1 297 ? -25.674 -6.061 47.355 1.00 98.50 297 LEU A C 1
ATOM 2250 O O . LEU A 1 297 ? -26.834 -6.451 47.230 1.00 98.50 297 LEU A O 1
ATOM 2254 N N . GLU A 1 298 ? -25.057 -6.019 48.531 1.00 98.31 298 GLU A N 1
ATOM 2255 C CA . GLU A 1 298 ? -25.704 -6.373 49.796 1.00 98.31 298 GLU A CA 1
ATOM 2256 C C . GLU A 1 298 ? -26.308 -5.129 50.460 1.00 98.31 298 GLU A C 1
ATOM 2258 O O . GLU A 1 298 ? -25.587 -4.213 50.854 1.00 98.31 298 GLU A O 1
ATOM 2263 N N . ALA A 1 299 ? -27.634 -5.089 50.588 1.00 97.06 299 ALA A N 1
ATOM 2264 C CA . ALA A 1 299 ? -28.349 -4.118 51.403 1.00 97.06 299 ALA A CA 1
ATOM 2265 C C . ALA A 1 299 ? -28.367 -4.596 52.861 1.00 97.06 299 ALA A C 1
ATOM 2267 O O . ALA A 1 299 ? -29.035 -5.573 53.212 1.00 97.06 299 ALA A O 1
ATOM 2268 N N . ILE A 1 300 ? -27.603 -3.904 53.701 1.00 95.94 300 ILE A N 1
ATOM 2269 C CA . ILE A 1 300 ? -27.407 -4.223 55.111 1.00 95.94 300 ILE A CA 1
ATOM 2270 C C . ILE A 1 300 ? -28.474 -3.508 55.936 1.00 95.94 300 ILE A C 1
ATOM 2272 O O . ILE A 1 300 ? -28.593 -2.283 55.882 1.00 95.94 300 ILE A O 1
ATOM 2276 N N . ASN A 1 301 ? -29.196 -4.292 56.733 1.00 94.12 301 ASN A N 1
ATOM 2277 C CA . ASN A 1 301 ? -30.207 -3.808 57.665 1.00 94.12 301 ASN A CA 1
ATOM 2278 C C . ASN A 1 301 ? -29.598 -2.896 58.740 1.00 94.12 301 ASN A C 1
ATOM 2280 O O . ASN A 1 301 ? -28.568 -3.240 59.334 1.00 94.12 301 ASN A O 1
ATOM 2284 N N . ILE A 1 302 ? -30.281 -1.806 59.080 1.00 92.12 302 ILE A N 1
ATOM 2285 C CA . ILE A 1 302 ? -29.960 -0.960 60.235 1.00 92.12 302 ILE A CA 1
ATOM 2286 C C . ILE A 1 302 ? -31.107 -0.983 61.250 1.00 92.12 302 ILE A C 1
ATOM 2288 O O . ILE A 1 302 ? -32.217 -1.409 60.965 1.00 92.12 302 ILE A O 1
ATOM 2292 N N . ASN A 1 303 ? -30.823 -0.648 62.510 1.00 87.06 303 ASN A N 1
ATOM 2293 C CA . ASN A 1 303 ? -31.861 -0.675 63.532 1.00 87.06 303 ASN A CA 1
ATOM 2294 C C . ASN A 1 303 ? -32.797 0.532 63.400 1.00 87.06 303 ASN A C 1
ATOM 2296 O O . ASN A 1 303 ? -32.414 1.645 63.778 1.00 87.06 303 ASN A O 1
ATOM 2300 N N . ASP A 1 304 ? -34.047 0.262 63.053 1.00 82.94 304 ASP A N 1
ATOM 2301 C CA . ASP A 1 304 ? -35.113 1.257 63.042 1.00 82.94 304 ASP A CA 1
ATOM 2302 C C . ASP A 1 304 ? -35.724 1.515 64.420 1.00 82.94 304 ASP A C 1
ATOM 2304 O O . ASP A 1 304 ? -35.710 0.684 65.336 1.00 82.94 304 ASP A O 1
ATOM 2308 N N . THR A 1 305 ? -36.299 2.707 64.585 1.00 81.25 305 THR A N 1
ATOM 2309 C CA . THR A 1 305 ? -37.143 2.995 65.747 1.00 81.25 305 THR A CA 1
ATOM 2310 C C . THR A 1 305 ? -38.456 2.219 65.650 1.00 81.25 305 THR A C 1
ATOM 2312 O O . THR A 1 305 ? -39.118 2.313 64.614 1.00 81.25 305 THR A O 1
ATOM 2315 N N . PRO A 1 306 ? -38.903 1.541 66.725 1.00 80.12 306 PRO A N 1
ATOM 2316 C CA . PRO A 1 306 ? -40.192 0.860 66.725 1.00 80.12 306 PRO A CA 1
ATOM 2317 C C . PRO A 1 306 ? -41.334 1.811 66.358 1.00 80.12 306 PRO A C 1
ATOM 2319 O O . PRO A 1 306 ? -41.413 2.930 66.876 1.00 80.12 306 PRO A O 1
ATOM 2322 N N . THR A 1 307 ? -42.243 1.354 65.500 1.00 78.38 307 THR A N 1
ATOM 2323 C CA . THR A 1 307 ? -43.453 2.094 65.132 1.00 78.38 307 THR A CA 1
ATOM 2324 C C . THR A 1 307 ? -44.682 1.471 65.789 1.00 78.38 307 THR A C 1
ATOM 2326 O O . THR A 1 307 ? -44.725 0.281 66.095 1.00 78.38 307 THR A O 1
ATOM 2329 N N . ILE A 1 308 ? -45.697 2.294 66.057 1.00 76.75 308 ILE A N 1
ATOM 2330 C CA . ILE A 1 308 ? -46.981 1.814 66.573 1.00 76.75 308 ILE A CA 1
ATOM 2331 C C . ILE A 1 308 ? -47.835 1.422 65.366 1.00 76.75 308 ILE A C 1
ATOM 2333 O O . ILE A 1 308 ? -48.408 2.293 64.716 1.00 76.75 308 ILE A O 1
ATOM 2337 N N . GLU A 1 309 ? -47.928 0.125 65.074 1.00 72.06 309 GLU A N 1
ATOM 2338 C CA . GLU A 1 309 ? -48.717 -0.378 63.937 1.00 72.06 309 GLU A CA 1
ATOM 2339 C C . GLU A 1 309 ? -50.219 -0.105 64.120 1.00 72.06 309 GLU A C 1
ATOM 2341 O O . GLU A 1 309 ? -50.913 0.266 63.176 1.00 72.06 309 GLU A O 1
ATOM 2346 N N . ASN A 1 310 ? -50.728 -0.215 65.354 1.00 73.69 310 ASN A N 1
ATOM 2347 C CA . ASN A 1 310 ? -52.094 0.190 65.673 1.00 73.69 310 ASN A CA 1
ATOM 2348 C C . ASN A 1 310 ? -52.125 1.065 66.920 1.00 73.69 310 ASN A C 1
ATOM 2350 O O . ASN A 1 310 ? -51.658 0.674 67.992 1.00 73.69 310 ASN A O 1
ATOM 2354 N N . ALA A 1 311 ? -52.719 2.250 66.785 1.00 77.12 311 ALA A N 1
ATOM 2355 C CA . ALA A 1 311 ? -52.926 3.141 67.913 1.00 77.12 311 ALA A CA 1
ATOM 2356 C C . ALA A 1 311 ? -53.794 2.456 68.977 1.00 77.12 311 ALA A C 1
ATOM 2358 O O . ALA A 1 311 ? -54.847 1.885 68.677 1.00 77.12 311 ALA A O 1
ATOM 2359 N N . LEU A 1 312 ? -53.366 2.549 70.236 1.00 79.81 312 LEU A N 1
ATOM 2360 C CA . LEU A 1 312 ? -54.174 2.089 71.355 1.00 79.81 312 LEU A CA 1
ATOM 2361 C C . LEU A 1 312 ? -55.463 2.911 71.405 1.00 79.81 312 LEU A C 1
ATOM 2363 O O . LEU A 1 312 ? -55.436 4.138 71.508 1.00 79.81 312 LEU A O 1
ATOM 2367 N N . VAL A 1 313 ? -56.601 2.227 71.338 1.00 80.88 313 VAL A N 1
ATOM 2368 C CA . VAL A 1 313 ? -57.903 2.853 71.569 1.00 80.88 313 VAL A CA 1
ATOM 2369 C C . VAL A 1 313 ? -58.021 3.280 73.028 1.00 80.88 313 VAL A C 1
ATOM 2371 O O . VAL A 1 313 ? -57.561 2.576 73.931 1.00 80.88 313 VAL A O 1
ATOM 2374 N N . ASN A 1 314 ? -58.670 4.423 73.256 1.00 84.44 314 ASN A N 1
ATOM 2375 C CA . ASN A 1 314 ? -58.961 4.909 74.601 1.00 84.44 314 ASN A CA 1
ATOM 2376 C C . ASN A 1 314 ? -59.702 3.833 75.401 1.00 84.44 314 ASN A C 1
ATOM 2378 O O . ASN A 1 314 ? -60.718 3.301 74.952 1.00 84.44 314 ASN A O 1
ATOM 2382 N N . GLN A 1 315 ? -59.196 3.544 76.596 1.00 86.81 315 GLN A N 1
ATOM 2383 C CA . GLN A 1 315 ? -59.822 2.618 77.530 1.00 86.81 315 GLN A CA 1
ATOM 2384 C C . GLN A 1 315 ? -60.680 3.402 78.524 1.00 86.81 315 GLN A C 1
ATOM 2386 O O . GLN A 1 315 ? -60.320 4.507 78.931 1.00 86.81 315 GLN A O 1
ATOM 2391 N N . ILE A 1 316 ? -61.816 2.832 78.915 1.00 84.12 316 ILE A N 1
ATOM 2392 C CA . ILE A 1 316 ? -62.691 3.384 79.950 1.00 84.12 316 ILE A CA 1
ATOM 2393 C C . ILE A 1 316 ? -62.590 2.455 81.158 1.00 84.12 316 ILE A C 1
ATOM 2395 O O . ILE A 1 316 ? -62.726 1.243 81.011 1.00 84.12 316 ILE A O 1
ATOM 2399 N N . ALA A 1 317 ? -62.353 3.023 82.338 1.00 87.94 317 ALA A N 1
ATOM 2400 C CA . ALA A 1 317 ? -62.384 2.312 83.610 1.00 87.94 317 ALA A CA 1
ATOM 2401 C C . ALA A 1 317 ? -63.462 2.924 84.511 1.00 87.94 317 ALA A C 1
ATOM 2403 O O . ALA A 1 317 ? -63.740 4.124 84.429 1.00 87.94 317 ALA A O 1
ATOM 2404 N N . THR A 1 318 ? -64.065 2.097 85.359 1.00 86.94 318 THR A N 1
ATOM 2405 C CA . THR A 1 318 ? -65.075 2.513 86.334 1.00 86.94 318 THR A CA 1
ATOM 2406 C C . THR A 1 318 ? -64.430 2.646 87.711 1.00 86.94 318 THR A C 1
ATOM 2408 O O . THR A 1 318 ? -63.550 1.866 88.070 1.00 86.94 318 THR A O 1
ATOM 2411 N N . GLU A 1 319 ? -64.833 3.675 88.456 1.00 83.50 319 GLU A N 1
ATOM 2412 C CA . GLU A 1 319 ? -64.384 3.903 89.832 1.00 83.50 319 GLU A CA 1
ATOM 2413 C C . GLU A 1 319 ? -64.672 2.671 90.707 1.00 83.50 319 GLU A C 1
ATOM 2415 O O . GLU A 1 319 ? -65.713 2.034 90.560 1.00 83.50 319 GLU A O 1
ATOM 2420 N N . ASP A 1 320 ? -63.727 2.337 91.590 1.00 86.00 320 ASP A N 1
ATOM 2421 C CA . ASP A 1 320 ? -63.765 1.194 92.516 1.00 86.00 320 ASP A CA 1
ATOM 2422 C C . ASP A 1 320 ? -63.824 -0.216 91.886 1.00 86.00 320 ASP A C 1
ATOM 2424 O O . ASP A 1 320 ? -63.979 -1.207 92.605 1.00 86.00 320 ASP A O 1
ATOM 2428 N N . GLU A 1 321 ? -63.610 -0.347 90.571 1.00 89.75 321 GLU A N 1
ATOM 2429 C CA . GLU A 1 321 ? -63.475 -1.642 89.893 1.00 89.75 321 GLU A CA 1
ATOM 2430 C C . GLU A 1 321 ? -62.031 -1.930 89.458 1.00 89.75 321 GLU A C 1
ATOM 2432 O O . GLU A 1 321 ? -61.265 -1.047 89.065 1.00 89.75 321 GLU A O 1
ATOM 2437 N N . ALA A 1 322 ? -61.637 -3.206 89.521 1.00 86.00 322 ALA A N 1
ATOM 2438 C CA . ALA A 1 322 ? -60.334 -3.636 89.035 1.00 86.00 322 ALA A CA 1
ATOM 2439 C C . ALA A 1 322 ? -60.266 -3.469 87.509 1.00 86.00 322 ALA A C 1
ATOM 2441 O O . ALA A 1 322 ? -60.944 -4.175 86.765 1.00 86.00 322 ALA A O 1
ATOM 2442 N N . PHE A 1 323 ? -59.415 -2.556 87.044 1.00 89.06 323 PHE A N 1
ATOM 2443 C CA . PHE A 1 323 ? -59.122 -2.391 85.625 1.00 89.06 323 PHE A CA 1
ATOM 2444 C C . PHE A 1 323 ? -57.983 -3.319 85.196 1.00 89.06 323 PHE A C 1
ATOM 2446 O O . PHE A 1 323 ? -56.906 -3.322 85.795 1.00 89.06 323 PHE A O 1
ATOM 2453 N N . SER A 1 324 ? -58.198 -4.069 84.118 1.00 85.19 324 SER A N 1
ATOM 2454 C CA . SER A 1 324 ? -57.155 -4.844 83.452 1.00 85.19 324 SER A CA 1
ATOM 2455 C C . SER A 1 324 ? -57.231 -4.617 81.951 1.00 85.19 324 SER A C 1
ATOM 2457 O O . SER A 1 324 ? -58.291 -4.789 81.351 1.00 85.19 324 SER A O 1
ATOM 2459 N N . PHE A 1 325 ? -56.097 -4.290 81.346 1.00 82.19 325 PHE A N 1
ATOM 2460 C CA . PHE A 1 325 ? -55.945 -4.198 79.903 1.00 82.19 325 PHE A CA 1
ATOM 2461 C C . PHE A 1 325 ? -54.789 -5.094 79.481 1.00 82.19 325 PHE A C 1
ATOM 2463 O O . PHE A 1 325 ? -53.721 -5.073 80.096 1.00 82.19 325 PHE A O 1
ATOM 2470 N N . THR A 1 326 ? -55.012 -5.882 78.438 1.00 76.50 326 THR A N 1
ATOM 2471 C CA . THR A 1 326 ? -54.000 -6.760 77.859 1.00 76.50 326 THR A CA 1
ATOM 2472 C C . THR A 1 326 ? -53.706 -6.266 76.456 1.00 76.50 326 THR A C 1
ATOM 2474 O O . THR A 1 326 ? -54.607 -6.162 75.624 1.00 76.50 326 THR A O 1
ATOM 2477 N N . LEU A 1 327 ? -52.438 -5.959 76.197 1.00 71.31 327 LEU A N 1
ATOM 2478 C CA . LEU A 1 327 ? -51.945 -5.768 74.839 1.00 71.31 327 LEU A CA 1
ATOM 2479 C C . LEU A 1 327 ? -52.086 -7.111 74.116 1.00 71.31 327 LEU A C 1
ATOM 2481 O O . LEU A 1 327 ? -51.595 -8.124 74.611 1.00 71.31 327 LEU A O 1
ATOM 2485 N N . ALA A 1 328 ? -52.789 -7.144 72.984 1.00 65.25 328 ALA A N 1
ATOM 2486 C CA . ALA A 1 328 ? -52.815 -8.349 72.160 1.00 65.25 328 ALA A CA 1
ATOM 2487 C C . ALA A 1 328 ? -51.381 -8.669 71.693 1.00 65.25 328 ALA A C 1
ATOM 2489 O O . ALA A 1 328 ? -50.632 -7.757 71.368 1.00 65.25 328 ALA A O 1
ATOM 2490 N N . GLU A 1 329 ? -50.991 -9.945 71.634 1.00 57.53 329 GLU A N 1
ATOM 2491 C CA . GLU A 1 329 ? -49.614 -10.371 71.296 1.00 57.53 329 GLU A CA 1
ATOM 2492 C C . GLU A 1 329 ? -49.114 -9.903 69.915 1.00 57.53 329 GLU A C 1
ATOM 2494 O O . GLU A 1 329 ? -47.930 -10.008 69.624 1.00 57.53 329 GLU A O 1
ATOM 2499 N N . LYS A 1 330 ? -49.983 -9.341 69.069 1.00 48.16 330 LYS A N 1
ATOM 2500 C CA . LYS A 1 330 ? -49.647 -8.856 67.726 1.00 48.16 330 LYS A CA 1
ATOM 2501 C C . LYS A 1 330 ? -49.108 -7.409 67.702 1.00 48.16 330 LYS A C 1
ATOM 2503 O O . LYS A 1 330 ? -49.384 -6.681 66.757 1.00 48.16 330 LYS A O 1
ATOM 2508 N N . TYR A 1 331 ? -48.413 -6.977 68.754 1.00 49.97 331 TYR A N 1
ATOM 2509 C CA . TYR A 1 331 ? -47.877 -5.610 68.903 1.00 49.97 331 TYR A CA 1
ATOM 2510 C C . TYR A 1 331 ? -46.369 -5.573 69.220 1.00 49.97 331 TYR A C 1
ATOM 2512 O O . TYR A 1 331 ? -45.895 -4.586 69.785 1.00 49.97 331 TYR A O 1
ATOM 2520 N N . LEU A 1 332 ? -45.632 -6.643 68.904 1.00 41.50 332 LEU A N 1
ATOM 2521 C CA . LEU A 1 332 ? -44.176 -6.747 69.051 1.00 41.50 332 LEU A CA 1
ATOM 2522 C C . LEU A 1 332 ? -43.531 -7.129 67.723 1.00 41.50 332 LEU A C 1
ATOM 2524 O O . LEU A 1 332 ? -44.095 -8.027 67.057 1.00 41.50 332 LEU A O 1
#

Nearest PDB structures (foldseek):
  8uf4-assembly1_A  TM=7.578E-01  e=4.331E-08  Homo sapiens
  8uf4-assembly1_C  TM=7.763E-01  e=7.565E-08  Homo sapiens
  5tpk-assembly1_A  TM=6.687E-01  e=5.750E-07  Mus musculus
  7ol4-assembly1_A  TM=3.625E-01  e=2.776E-11  Mus musculus
  8yt8-assembly1_O  TM=4.222E-01  e=3.361E-08  Mus musculus

Radius of gyration: 49.56 Å; Cα contacts (8 Å, |Δi|>4): 705; chains: 1; bounding box: 110×31×158 Å

pLDDT: mean 94.71, std 7.21, range [41.5, 98.81]

Mean predicted aligned error: 8.75 Å

Sequence (332 aa):
DAPTVETAIANQIATEDIEFSFTLPIDTFNDVDAGDNLTYTATLADGSELPDWLTFDTETRTFGGTPVNENIGILSVRVTATDNDSESVSDTFELEVVNVNDTPTVKTAIANQIATEDEVFNFTLAEDTFNDVDAGDSLTYSATLSNGSELPNWLSFNADTRTFSGIPVNEDVGNLSIIVTATDQSGETISNTFELTVENVNDAPILETAIANQTAIEDSGFSFTFPENTFKDVDIRDVLTYTATLADGSELPSWLSFNAETRTFNGTPVNENVGTLSIKITATDNDGESVSNTFDLEAININDTPTIENALVNQIATEDEAFSFTLAEKYL

Foldseek 3Di:
DAKDQPDADEAAEAEAQDKDKDADDPRRIDDPDPPKDKFKDKDFPVRHRDPPQWDADRVRRMIIGHHHLVPAAKTWMKMWIAIPVRHIDIHIHIYGYDYDFDAKDQQDADEAAEAEAQDKDKDADDPRRIDGSHPPKDKWKDKDFPVRHRDPPQWDADRVRRMIIGHHHQVRAAKTKMKMWIAIPVGHIDIHIYMYGYHYDFDAKDQPDADEAAEAEAQDKDKDADDPNRIDGSHPPKDKFKDKDFPVRHHDPPQWDADRVRSMIIGHHHPVRAAKTWMKMWIAIPVGHIDIHIHIYGHHYDDDDDDAPDDDDDDDDDPPDDDDDDDDPVGD

Solvent-accessible surface area (backbone atoms only — not comparable to full-atom values): 19582 Å² total; per-residue (Å²): 109,67,38,41,80,71,38,84,63,72,67,45,77,37,44,38,81,35,82,37,76,50,66,63,64,85,64,28,59,48,61,88,49,89,87,67,59,76,46,60,49,72,27,28,67,90,67,47,75,53,59,95,45,53,43,73,42,61,90,78,40,29,37,40,33,49,40,47,74,93,55,53,44,76,44,52,39,24,42,36,40,27,42,81,88,70,35,63,33,73,50,67,28,46,39,36,28,42,82,62,92,69,70,40,40,80,68,38,85,65,72,67,46,78,38,46,38,82,35,82,38,76,50,64,64,63,87,57,28,55,46,68,82,53,87,88,66,57,75,46,54,50,70,29,29,71,88,72,42,74,55,58,93,46,51,44,75,41,50,92,72,41,28,39,38,34,50,41,48,68,91,57,52,42,79,44,50,37,31,40,36,42,26,44,82,90,67,41,66,36,73,51,67,31,43,39,35,30,40,85,68,95,61,67,34,42,78,70,40,85,64,72,68,45,75,36,48,40,81,34,85,38,75,48,62,65,64,82,68,27,52,45,63,79,48,81,90,64,58,77,45,56,49,74,26,28,69,89,68,46,75,56,58,93,47,52,44,76,41,54,92,72,42,29,37,40,32,47,42,46,84,94,52,51,44,74,45,50,36,26,41,37,40,28,42,83,90,66,40,60,33,72,49,67,31,42,38,34,29,42,80,64,92,75,80,90,76,78,89,68,80,82,74,90,81,88,78,60,90,100,54,92,79,82,86,77,84,64,86,89,79,120